Protein AF-A0A7H8SFZ1-F1 (afdb_monomer_lite)

Radius of gyration: 22.86 Å; chains: 1; bounding box: 52×44×57 Å

Secondary structure (DSSP, 8-state):
-GGG-HHHHTT--EEEEHHHHTS--HHIIIIIHHHHHH-GGGEEEE---TTT----HHHHHHHHHHHHHHS--PPPPPP-TT-HHHHHHHHHHHHHHH-SB-HHHHHHHHHHHHT-S---HHHHHHHHHHHHHTTSEEEEEETTEEEEEES-TT--------S-TTSPP--HHHHHHHHHHHHHH-HHHHHHHHHHHHHHTT---

Foldseek 3Di:
DQCPDPVCLLQAAAEDEPVVCPDPDCCNVPVVVVSCVVPVRRYHYDNPPPPPPPDDPVNVVVVVVSVVVPRPPDDDDDQDPVDLVSLLLVLLVCQLLQPQDFLVRSQVVSCVVSVDPPRDSVSSVVSVVVCVVVQQKDWDDFDPTIGIHGLDSVDHDDDDFDPDPVDDTDDSVVSSVVNVVVLVVDPRRVVSVVVVVCVSVPVDD

Structure (mmCIF, N/CA/C/O backbone):
data_AF-A0A7H8SFZ1-F1
#
_entry.id   AF-A0A7H8SFZ1-F1
#
loop_
_atom_site.group_PDB
_atom_site.id
_atom_site.type_symbol
_atom_site.label_atom_id
_atom_site.label_alt_id
_atom_site.label_comp_id
_atom_site.label_asym_id
_atom_site.label_entity_id
_atom_site.label_seq_id
_atom_site.pdbx_PDB_ins_code
_atom_site.Cartn_x
_atom_site.Cartn_y
_atom_site.Cartn_z
_atom_site.occupancy
_atom_site.B_iso_or_equiv
_atom_site.auth_s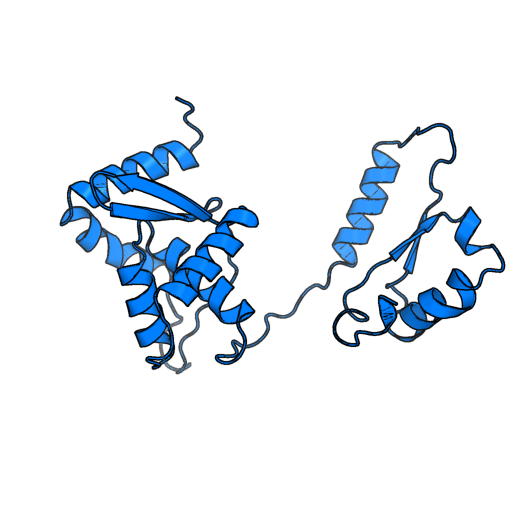eq_id
_atom_site.auth_comp_id
_atom_site.auth_asym_id
_atom_site.auth_atom_id
_atom_site.pdbx_PDB_model_num
ATOM 1 N N . MET A 1 1 ? -20.455 15.944 11.531 1.00 55.69 1 MET A N 1
ATOM 2 C CA . MET A 1 1 ? -20.233 15.097 12.724 1.00 55.69 1 MET A CA 1
ATOM 3 C C . MET A 1 1 ? -19.590 13.798 12.255 1.00 55.69 1 MET A C 1
ATOM 5 O O . MET A 1 1 ? -20.053 13.275 11.250 1.00 55.69 1 MET A O 1
ATOM 9 N N . PHE A 1 2 ? -18.523 13.307 12.892 1.00 65.00 2 PHE A N 1
ATOM 10 C CA . PHE A 1 2 ? -17.777 12.117 12.427 1.00 65.00 2 PHE A CA 1
ATOM 11 C C . PHE A 1 2 ? -18.626 10.833 12.384 1.00 65.00 2 PHE A C 1
ATOM 13 O O . PHE A 1 2 ? -18.369 9.978 11.548 1.00 65.00 2 PHE A O 1
ATOM 20 N N . ILE A 1 3 ? -19.695 10.764 13.185 1.00 68.25 3 ILE A N 1
ATOM 21 C CA . ILE A 1 3 ? -20.695 9.682 13.175 1.00 68.25 3 ILE A CA 1
ATOM 22 C C . ILE A 1 3 ? -21.624 9.668 11.944 1.00 68.25 3 ILE A C 1
ATOM 24 O O . ILE A 1 3 ? -22.431 8.763 11.781 1.00 68.25 3 ILE A O 1
ATOM 28 N N . GLY A 1 4 ? -21.582 10.694 11.090 1.00 68.94 4 GLY A N 1
ATOM 29 C CA . GLY A 1 4 ? -22.478 10.799 9.931 1.00 68.94 4 GLY A CA 1
ATOM 30 C C . GLY A 1 4 ? -22.050 9.954 8.728 1.00 68.94 4 GLY A C 1
ATOM 31 O O . GLY A 1 4 ? -22.743 9.952 7.718 1.00 68.94 4 GLY A O 1
ATOM 32 N N . ASN A 1 5 ? -20.896 9.286 8.799 1.00 75.75 5 ASN A N 1
ATOM 33 C CA . ASN A 1 5 ? -20.368 8.473 7.710 1.00 75.75 5 ASN A CA 1
ATOM 34 C C . ASN A 1 5 ? -20.432 6.993 8.093 1.00 75.75 5 ASN A C 1
ATOM 36 O O . ASN A 1 5 ? -19.572 6.494 8.819 1.00 75.75 5 ASN A O 1
ATOM 40 N N . GLU A 1 6 ? -21.420 6.284 7.552 1.00 71.31 6 GLU A N 1
ATOM 41 C CA . GLU A 1 6 ? -21.675 4.868 7.849 1.00 71.31 6 GLU A CA 1
ATOM 42 C C . GLU A 1 6 ? -20.448 3.965 7.624 1.00 71.31 6 GLU A C 1
ATOM 44 O O . GLU A 1 6 ? -20.262 2.973 8.328 1.00 71.31 6 GLU A O 1
ATOM 49 N N . HIS A 1 7 ? -19.549 4.323 6.698 1.00 67.50 7 HIS A N 1
ATOM 50 C CA . HIS A 1 7 ? -18.323 3.559 6.445 1.00 67.50 7 HIS A CA 1
ATOM 51 C C . HIS A 1 7 ? -17.238 3.749 7.512 1.00 67.50 7 HIS A C 1
ATOM 53 O O . HIS A 1 7 ? -16.347 2.900 7.628 1.00 67.50 7 HIS A O 1
ATOM 59 N N . LEU A 1 8 ? -17.280 4.860 8.253 1.00 71.31 8 LEU A N 1
ATOM 60 C CA . LEU A 1 8 ? -16.340 5.169 9.330 1.00 71.31 8 LEU A CA 1
ATOM 61 C C . LEU A 1 8 ? -16.849 4.695 10.688 1.00 71.31 8 LEU A C 1
ATOM 63 O O . LEU A 1 8 ? -16.033 4.272 11.499 1.00 71.31 8 LEU A O 1
ATOM 67 N N . ASN A 1 9 ? -18.163 4.702 10.915 1.00 74.12 9 ASN A N 1
ATOM 68 C CA . ASN A 1 9 ? -18.753 4.362 12.215 1.00 74.12 9 ASN A CA 1
ATOM 69 C C . ASN A 1 9 ? -18.327 2.970 12.708 1.00 74.12 9 ASN A C 1
ATOM 71 O O . ASN A 1 9 ? -17.980 2.809 13.871 1.00 74.12 9 ASN A O 1
ATOM 75 N N . ASN A 1 10 ? -18.229 1.995 11.800 1.00 72.50 10 ASN A N 1
ATOM 76 C CA . ASN A 1 10 ? -17.791 0.627 12.115 1.00 72.50 10 ASN A CA 1
ATOM 77 C C . ASN A 1 10 ? -16.272 0.476 12.326 1.00 72.50 10 ASN A C 1
ATOM 79 O O . ASN A 1 10 ? -15.797 -0.616 12.627 1.00 72.50 10 ASN A O 1
ATOM 83 N N . LYS A 1 11 ? -15.490 1.530 12.083 1.00 75.12 11 LYS A N 1
ATOM 84 C CA . LYS A 1 11 ? -14.017 1.518 12.122 1.00 75.12 11 LYS A CA 1
ATOM 85 C C . LYS A 1 11 ? -13.444 2.509 13.131 1.00 75.12 11 LYS A C 1
ATOM 87 O O . LYS A 1 11 ? -12.225 2.613 13.247 1.00 75.12 11 LYS A O 1
ATOM 92 N N . LEU A 1 12 ? -14.303 3.270 13.798 1.00 81.50 12 LEU A N 1
ATOM 93 C CA . LEU A 1 12 ? -13.908 4.303 14.735 1.00 81.50 12 LEU A CA 1
ATOM 94 C C . LEU A 1 12 ? -13.803 3.695 16.135 1.00 81.50 12 LEU A C 1
ATOM 96 O O . LEU A 1 12 ? -14.743 3.064 16.611 1.00 81.50 12 LEU A O 1
ATOM 100 N N 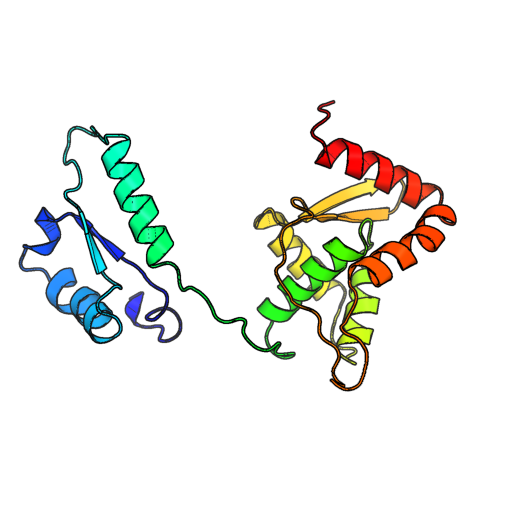. VAL A 1 13 ? -12.670 3.925 16.792 1.00 85.56 13 VAL A N 1
ATOM 101 C CA . VAL A 1 13 ? -12.505 3.704 18.229 1.00 85.56 13 VAL A CA 1
ATOM 102 C C . VAL A 1 13 ? -12.227 5.062 18.857 1.00 85.56 13 VAL A C 1
ATOM 104 O O . VAL A 1 13 ? -11.320 5.775 18.425 1.00 85.56 13 VAL A O 1
ATOM 107 N N . VAL A 1 14 ? -13.037 5.447 19.837 1.00 86.44 14 VAL A N 1
ATOM 108 C CA . VAL A 1 14 ? -12.906 6.700 20.580 1.00 86.44 14 VAL A CA 1
ATOM 109 C C . VAL A 1 14 ? -12.385 6.384 21.965 1.00 86.44 14 VAL A C 1
ATOM 111 O O . VAL A 1 14 ? -12.962 5.568 22.674 1.00 86.44 14 VAL A O 1
ATOM 114 N N . VAL A 1 15 ? -11.318 7.067 22.359 1.00 85.81 15 VAL A N 1
ATOM 115 C CA . VAL A 1 15 ? -10.779 6.987 23.712 1.00 85.81 15 VAL A CA 1
ATOM 116 C C . VAL A 1 15 ? -11.251 8.199 24.505 1.00 85.81 15 VAL A C 1
ATOM 118 O O . VAL A 1 15 ? -11.052 9.335 24.072 1.00 85.81 15 VAL A O 1
ATOM 121 N N . VAL A 1 16 ? -11.888 7.961 25.651 1.00 86.56 16 VAL A N 1
ATOM 122 C CA . VAL A 1 16 ? -12.492 8.996 26.495 1.00 86.56 16 VAL A CA 1
ATOM 123 C C . VAL A 1 16 ? -11.948 8.895 27.924 1.00 86.56 16 VAL A C 1
ATOM 125 O O . VAL A 1 16 ? -11.919 7.802 28.490 1.00 86.56 16 VAL A O 1
ATOM 128 N N . PRO A 1 17 ? -11.546 10.014 28.550 1.00 85.31 17 PRO A N 1
ATOM 129 C CA . PRO A 1 17 ? -11.238 10.046 29.975 1.00 85.31 17 PRO A CA 1
ATOM 130 C C . PRO A 1 17 ? -12.436 9.629 30.839 1.00 85.31 17 PRO A C 1
ATOM 132 O O . PRO A 1 17 ? -13.559 10.082 30.606 1.00 85.31 17 PRO A O 1
ATOM 135 N N . ASN A 1 18 ? -12.201 8.821 31.873 1.00 85.50 18 ASN A N 1
ATOM 136 C CA . ASN A 1 18 ? -13.249 8.332 32.779 1.00 85.50 18 ASN A CA 1
ATOM 137 C C . ASN A 1 18 ? -14.081 9.464 33.404 1.00 85.50 18 ASN A C 1
ATOM 139 O O . ASN A 1 18 ? -15.310 9.426 33.377 1.00 85.50 18 ASN A O 1
ATOM 143 N N . GLU A 1 19 ? -13.421 10.532 33.854 1.00 83.81 19 GLU A N 1
ATOM 144 C CA . GLU A 1 19 ? -14.073 11.736 34.391 1.00 83.81 19 GLU A CA 1
ATOM 145 C C . GLU A 1 19 ? -15.084 12.368 33.420 1.00 83.81 19 GLU A C 1
ATOM 147 O O . GLU A 1 19 ? -16.153 12.825 33.821 1.00 83.81 19 GLU A O 1
ATOM 152 N N . HIS A 1 20 ? -14.784 12.359 32.121 1.00 83.56 20 HIS A N 1
ATOM 153 C CA . HIS A 1 20 ? -15.665 12.910 31.104 1.00 83.56 20 HIS A CA 1
ATOM 154 C C . HIS A 1 20 ? -16.764 11.925 30.747 1.00 83.56 20 HIS A C 1
ATOM 156 O O . HIS A 1 20 ? -17.877 12.360 30.460 1.00 83.56 20 HIS A O 1
ATOM 162 N N . ARG A 1 21 ? -16.509 10.615 30.815 1.00 83.56 21 ARG A N 1
ATOM 163 C CA . ARG A 1 21 ? -17.520 9.599 30.512 1.00 83.56 21 ARG A CA 1
ATOM 164 C C . ARG A 1 21 ? -18.674 9.588 31.517 1.00 83.56 21 ARG A C 1
ATOM 166 O O . ARG A 1 21 ? -19.799 9.297 31.126 1.00 83.56 21 ARG A O 1
ATOM 173 N N . GLN A 1 22 ? -18.406 9.944 32.770 1.00 78.88 22 GLN A N 1
ATOM 174 C CA . GLN A 1 22 ? -19.413 10.005 33.837 1.00 78.88 22 GLN A CA 1
ATOM 175 C C . GLN A 1 22 ? -20.228 11.309 33.844 1.00 78.88 22 GLN A C 1
ATOM 177 O O . GLN A 1 22 ? -21.220 11.410 34.560 1.00 78.88 22 GLN A O 1
ATOM 182 N N . SER A 1 23 ? -19.828 12.310 33.056 1.00 85.69 23 SER A N 1
ATOM 183 C CA . SER A 1 23 ? -20.523 13.598 33.002 1.00 85.69 23 SER A CA 1
ATOM 184 C C . SER A 1 23 ? -21.794 13.545 32.149 1.00 85.69 23 SER A C 1
ATOM 186 O O . SER A 1 23 ? -21.830 12.908 31.091 1.00 85.69 23 SER A O 1
ATOM 188 N N . GLU A 1 24 ? -22.829 14.280 32.553 1.00 88.12 24 GLU A N 1
ATOM 189 C CA . GLU A 1 24 ? -23.985 14.507 31.690 1.00 88.12 24 GLU A CA 1
ATOM 190 C C . GLU A 1 24 ? -23.605 15.471 30.562 1.00 88.12 24 GLU A C 1
ATOM 192 O O . GLU A 1 24 ? -23.487 16.681 30.756 1.00 88.12 24 GLU A O 1
ATOM 197 N N . SER A 1 25 ? -23.372 14.933 29.363 1.00 89.12 25 SER A N 1
ATOM 198 C CA . SER A 1 25 ? -22.966 15.731 28.208 1.00 89.12 25 SER A CA 1
ATOM 199 C C . SER A 1 25 ? -23.637 15.266 26.923 1.00 89.12 25 SER A C 1
ATOM 201 O O . SER A 1 25 ? -23.902 14.079 26.721 1.00 89.12 25 SER A O 1
ATOM 203 N N . PHE A 1 26 ? -23.852 16.212 26.005 1.00 89.19 26 PHE A N 1
ATOM 204 C CA . PHE A 1 26 ? -24.339 15.918 24.656 1.00 89.19 26 PHE A CA 1
ATOM 205 C C . PHE A 1 26 ? -23.437 14.912 23.924 1.00 89.19 26 PHE A C 1
ATOM 207 O O . PHE A 1 26 ? -23.923 14.083 23.161 1.00 89.19 26 PHE A O 1
ATOM 214 N N . ILE A 1 27 ? -22.124 14.956 24.174 1.00 88.00 27 ILE A N 1
ATOM 215 C CA . ILE A 1 27 ? -21.161 14.027 23.573 1.00 88.00 27 ILE A CA 1
ATOM 216 C C . ILE A 1 27 ? -21.413 12.599 24.077 1.00 88.00 27 ILE A C 1
ATOM 218 O O . ILE A 1 27 ? -21.442 11.671 23.269 1.00 88.00 27 ILE A O 1
ATOM 222 N N . ASN A 1 28 ? -21.643 12.431 25.386 1.00 88.50 28 ASN A N 1
ATOM 223 C CA . ASN A 1 28 ? -21.917 11.125 25.981 1.00 88.50 28 ASN A CA 1
ATOM 224 C C . ASN A 1 28 ? -23.234 10.538 25.493 1.00 88.50 28 ASN A C 1
ATOM 226 O O . ASN A 1 28 ? -23.210 9.419 24.995 1.00 88.50 28 ASN A O 1
ATOM 230 N N . PHE A 1 29 ? -24.334 11.289 25.592 1.00 89.06 29 PHE A N 1
ATOM 231 C CA . PHE A 1 29 ? -25.679 10.790 25.279 1.00 89.06 29 PHE A CA 1
ATOM 232 C C . PHE A 1 29 ? -26.028 10.783 23.789 1.00 89.06 29 PHE A C 1
ATOM 234 O O . PHE A 1 29 ? -26.996 10.143 23.394 1.00 89.06 29 PHE A O 1
ATOM 241 N N . GLY A 1 30 ? -25.280 11.510 22.960 1.00 90.38 30 GLY A N 1
ATOM 242 C CA . GLY A 1 30 ? -25.486 11.534 21.516 1.00 90.38 30 GLY A CA 1
ATOM 243 C C . GLY A 1 30 ? -24.456 10.662 20.794 1.00 90.38 30 GLY A C 1
ATOM 244 O O . GLY A 1 30 ? -24.673 9.461 20.642 1.00 90.38 30 GLY A O 1
ATOM 245 N N . PRO A 1 31 ? -23.331 11.233 20.325 1.00 89.31 31 PRO A N 1
ATOM 246 C CA . PRO A 1 31 ? -22.364 10.521 19.489 1.00 89.31 31 PRO A CA 1
ATOM 247 C C . PRO A 1 31 ? -21.761 9.253 20.088 1.00 89.31 31 PRO A C 1
ATOM 249 O O . PRO A 1 31 ? -21.582 8.286 19.352 1.00 89.31 31 PRO A O 1
ATOM 252 N N . LEU A 1 32 ? -21.414 9.246 21.380 1.00 90.44 32 LEU A N 1
ATOM 253 C CA . LEU A 1 32 ? -20.766 8.083 21.993 1.00 90.44 32 LEU A CA 1
ATOM 254 C C . LEU A 1 32 ? -21.753 6.935 22.227 1.00 90.44 32 LEU A C 1
ATOM 256 O O . LEU A 1 32 ? -21.415 5.797 21.919 1.00 90.44 32 LEU A O 1
ATOM 260 N N . GLU A 1 33 ? -22.972 7.222 22.698 1.00 90.19 33 GLU A N 1
ATOM 261 C CA . GLU A 1 33 ? -24.042 6.213 22.771 1.00 90.19 33 GLU A CA 1
ATOM 262 C C . GLU A 1 33 ? -24.406 5.671 21.387 1.00 90.19 33 GLU A C 1
ATOM 264 O O . GLU A 1 33 ? -24.546 4.463 21.212 1.00 90.19 33 GLU A O 1
ATOM 269 N N . TYR A 1 34 ? -24.485 6.537 20.373 1.00 89.56 34 TYR A N 1
ATOM 270 C CA . TYR A 1 34 ? -24.728 6.091 19.003 1.00 89.56 34 TYR A CA 1
ATOM 271 C C . TYR A 1 34 ? -23.635 5.128 18.513 1.00 89.56 34 TYR A C 1
ATOM 273 O O . TYR A 1 34 ? -23.954 4.064 17.987 1.00 89.56 34 TYR A O 1
ATOM 281 N N . LEU A 1 35 ? -22.353 5.450 18.724 1.00 88.12 35 LEU A N 1
ATOM 282 C CA . LEU A 1 35 ? -21.242 4.563 18.361 1.00 88.12 35 LEU A CA 1
ATOM 283 C C . LEU A 1 35 ? -21.301 3.231 19.119 1.00 88.12 35 LEU A C 1
ATOM 285 O O . LEU A 1 35 ? -21.167 2.182 18.487 1.00 88.12 35 LEU A O 1
ATOM 289 N N . LYS A 1 36 ? -21.587 3.257 20.428 1.00 87.56 36 LYS A N 1
ATOM 290 C CA . LYS A 1 36 ? -21.788 2.039 21.227 1.00 87.56 36 LYS A CA 1
ATOM 291 C C . LYS A 1 36 ? -22.932 1.179 20.704 1.00 87.56 36 LYS A C 1
ATOM 293 O O . LYS A 1 36 ? -22.754 -0.020 20.553 1.00 87.56 36 LYS A O 1
ATOM 298 N N . SER A 1 37 ? -24.054 1.788 20.313 1.00 88.25 37 SER A N 1
ATOM 299 C CA . SER A 1 37 ? -25.189 1.048 19.744 1.00 88.25 37 SER A CA 1
ATOM 300 C C . SER A 1 37 ? -24.852 0.290 18.451 1.00 88.25 37 SER A C 1
ATOM 302 O O . SER A 1 37 ? -25.525 -0.683 18.118 1.00 88.25 37 SER A O 1
ATOM 304 N N . ILE A 1 38 ? -23.813 0.720 17.725 1.00 85.44 38 ILE A N 1
ATOM 305 C CA . ILE A 1 38 ? -23.307 0.048 16.521 1.00 85.44 38 ILE A CA 1
ATOM 306 C C . ILE A 1 38 ? -22.265 -1.012 16.890 1.00 85.44 38 ILE A C 1
ATOM 308 O O . ILE A 1 38 ? -22.276 -2.119 16.353 1.00 85.44 38 ILE A O 1
ATOM 312 N N . ASN A 1 39 ? -21.333 -0.648 17.768 1.00 83.25 39 ASN A N 1
ATOM 313 C CA . ASN A 1 39 ? -20.269 -1.507 18.255 1.00 83.25 39 ASN A CA 1
ATOM 314 C C . ASN A 1 39 ? -19.944 -1.124 19.703 1.00 83.25 39 ASN A C 1
ATOM 316 O O . ASN A 1 39 ? -19.356 -0.064 19.933 1.00 83.25 39 ASN A O 1
ATOM 320 N N . ASP A 1 40 ? -20.263 -1.998 20.660 1.00 84.69 40 ASP A N 1
ATOM 321 C CA . ASP A 1 40 ? -20.017 -1.766 22.092 1.00 84.69 40 ASP A CA 1
ATOM 322 C C . ASP A 1 40 ? -18.542 -1.453 22.392 1.00 84.69 40 ASP A C 1
ATOM 324 O O . ASP A 1 40 ? -18.233 -0.680 23.302 1.00 84.69 40 ASP A O 1
ATOM 328 N N . ASP A 1 41 ? -17.629 -1.977 21.569 1.00 84.62 41 ASP A N 1
ATOM 329 C CA . ASP A 1 41 ? -16.189 -1.789 21.709 1.00 84.62 41 ASP A CA 1
ATOM 330 C C . ASP A 1 41 ? -15.658 -0.465 21.144 1.00 84.62 41 ASP A C 1
ATOM 332 O O . ASP A 1 41 ? -14.483 -0.150 21.343 1.00 84.62 41 ASP A O 1
ATOM 336 N N . SER A 1 42 ? -16.492 0.324 20.464 1.00 85.62 42 SER A N 1
ATOM 337 C CA . SER A 1 42 ? -16.095 1.572 19.790 1.00 85.62 42 SER A CA 1
ATOM 338 C C . SER A 1 42 ? -15.738 2.721 20.735 1.00 85.62 42 SER A C 1
ATOM 340 O O . SER A 1 42 ? -15.165 3.715 20.288 1.00 85.62 42 SER A O 1
ATOM 342 N N . VAL A 1 43 ? -16.059 2.616 22.026 1.00 88.69 43 VAL A N 1
ATOM 343 C CA . VAL A 1 43 ? -15.759 3.649 23.025 1.00 88.69 43 VAL A CA 1
ATOM 344 C C . VAL A 1 43 ? -15.000 3.029 24.191 1.00 88.69 43 VAL A C 1
ATOM 346 O O . VAL A 1 43 ? -15.553 2.243 24.959 1.00 88.69 43 VAL A O 1
ATOM 349 N N . LEU A 1 44 ? -13.739 3.428 24.323 1.00 87.56 44 LEU A N 1
ATOM 350 C CA . LEU A 1 44 ? -12.830 3.043 25.392 1.00 87.56 44 LEU A CA 1
ATOM 351 C C . LEU A 1 44 ? -12.773 4.117 26.466 1.00 87.56 44 LEU A C 1
ATOM 353 O O . LEU A 1 44 ? -12.722 5.309 26.158 1.00 87.56 44 LEU A O 1
ATOM 357 N N . THR A 1 45 ? -12.721 3.680 27.719 1.00 88.00 45 THR A N 1
ATOM 358 C CA . THR A 1 45 ? -12.630 4.572 28.871 1.00 88.00 45 THR A CA 1
ATOM 359 C C . THR A 1 45 ? -11.351 4.278 29.633 1.00 88.00 45 THR A C 1
ATOM 361 O O . THR A 1 45 ? -11.178 3.163 30.115 1.00 88.00 45 THR A O 1
ATOM 364 N N . PHE A 1 46 ? -10.492 5.283 29.792 1.00 84.00 46 PHE A N 1
ATOM 365 C CA . PHE A 1 46 ? -9.298 5.181 30.635 1.00 84.00 46 PHE A CA 1
ATOM 366 C C . PHE A 1 46 ? -9.245 6.333 31.630 1.00 84.00 46 PHE A C 1
ATOM 368 O O . PHE A 1 46 ? -9.738 7.432 31.359 1.00 84.00 46 PHE A O 1
ATOM 375 N N . ASP A 1 47 ? -8.606 6.104 32.772 1.00 78.69 47 ASP A N 1
ATOM 376 C CA . ASP A 1 47 ? -8.318 7.149 33.751 1.00 78.69 47 ASP A CA 1
ATOM 377 C C . ASP A 1 47 ? -7.199 8.054 33.227 1.00 78.69 47 ASP A C 1
ATOM 379 O O . ASP A 1 47 ? -6.033 7.904 33.566 1.00 78.69 47 ASP A O 1
ATOM 383 N N . TRP A 1 48 ? -7.529 8.986 32.337 1.00 70.50 48 TRP A N 1
ATOM 384 C CA . TRP A 1 48 ? -6.548 9.913 31.780 1.00 70.50 48 TRP A CA 1
ATOM 385 C C . TRP A 1 48 ? -5.885 10.710 32.912 1.00 70.50 48 TRP A C 1
ATOM 387 O O . TRP A 1 48 ? -6.580 11.374 33.680 1.00 70.50 48 TRP A O 1
ATOM 397 N N . CYS A 1 49 ? -4.554 10.652 33.049 1.00 60.84 49 CYS A N 1
ATOM 398 C CA . CYS A 1 49 ? -3.855 11.403 34.095 1.00 60.84 49 CYS A CA 1
ATOM 399 C C . CYS A 1 49 ? -4.049 12.906 33.886 1.00 60.84 49 CYS A C 1
ATOM 401 O O . CYS A 1 49 ? -3.363 13.537 33.076 1.00 60.84 49 CYS A O 1
ATOM 403 N N . ASN A 1 50 ? -4.988 13.481 34.632 1.00 56.50 50 ASN A N 1
ATOM 404 C CA . ASN A 1 50 ? -5.332 14.878 34.485 1.00 56.50 50 ASN A CA 1
ATOM 405 C C . ASN A 1 50 ? -4.271 15.775 35.138 1.00 56.50 50 ASN A C 1
ATOM 407 O O . ASN A 1 50 ? -3.739 15.476 36.209 1.00 56.50 50 ASN A O 1
ATOM 411 N N . ASN A 1 51 ? -3.954 16.877 34.458 1.00 59.47 51 ASN A N 1
ATOM 412 C CA . ASN A 1 51 ? -3.070 17.985 34.850 1.00 59.47 51 ASN A CA 1
ATOM 413 C C . ASN A 1 51 ? -1.578 17.693 35.117 1.00 59.47 51 ASN A C 1
ATOM 415 O O . ASN A 1 51 ? -0.751 18.548 34.805 1.00 59.47 51 ASN A O 1
ATOM 419 N N . ASN A 1 52 ? -1.195 16.507 35.597 1.00 61.47 52 ASN A N 1
ATOM 420 C CA . ASN A 1 52 ? 0.190 16.227 36.004 1.00 61.47 52 ASN A CA 1
ATOM 421 C C . ASN A 1 52 ? 1.041 15.487 34.956 1.00 61.47 52 ASN A C 1
ATOM 423 O O . ASN A 1 52 ? 2.212 15.242 35.215 1.00 61.47 52 ASN A O 1
ATOM 427 N N . LYS A 1 53 ? 0.490 15.140 33.778 1.00 62.00 53 LYS A N 1
ATOM 428 C CA . LYS A 1 53 ? 1.201 14.456 32.665 1.00 62.00 53 LYS A CA 1
ATOM 429 C C . LYS A 1 53 ? 2.001 13.200 33.071 1.00 62.00 53 LYS A C 1
ATOM 431 O O . LYS A 1 53 ? 2.927 12.808 32.365 1.00 62.00 53 LYS A O 1
ATOM 436 N N . ASN A 1 54 ? 1.645 12.551 34.178 1.00 66.94 54 ASN A N 1
ATOM 437 C CA . ASN A 1 54 ? 2.340 11.366 34.677 1.00 66.94 54 ASN A CA 1
ATOM 438 C C . ASN A 1 54 ? 1.807 10.105 33.994 1.00 66.94 54 ASN A C 1
ATOM 440 O O . ASN A 1 54 ? 1.175 9.267 34.629 1.00 66.94 54 ASN A O 1
ATOM 444 N N . TYR A 1 55 ? 2.042 9.981 32.691 1.00 72.94 55 TYR A N 1
ATOM 445 C CA . TYR A 1 55 ? 1.783 8.727 31.996 1.00 72.94 55 TYR A CA 1
ATOM 446 C C . TYR A 1 55 ? 2.832 7.711 32.438 1.00 72.94 55 TYR A C 1
ATOM 448 O O . TYR A 1 55 ? 4.022 7.881 32.167 1.00 72.94 55 TYR A O 1
ATOM 456 N N . THR A 1 56 ? 2.403 6.663 33.135 1.00 80.06 56 THR A N 1
ATOM 457 C CA . THR A 1 56 ? 3.273 5.511 33.361 1.00 80.06 56 THR A CA 1
ATOM 458 C C . THR A 1 56 ? 3.407 4.731 32.060 1.00 80.06 56 THR A C 1
ATOM 460 O O . THR A 1 56 ? 2.491 4.705 31.232 1.00 80.06 56 THR A O 1
ATOM 463 N N . GLN A 1 57 ? 4.556 4.084 31.872 1.00 82.06 57 GLN A N 1
ATOM 464 C CA . GLN A 1 57 ? 4.765 3.197 30.732 1.00 82.06 57 GLN A CA 1
ATOM 465 C C . GLN A 1 57 ? 3.686 2.107 30.681 1.00 82.06 57 GLN A C 1
ATOM 467 O O . GLN A 1 57 ? 3.157 1.842 29.607 1.00 82.06 57 GLN A O 1
ATOM 472 N N . ASP A 1 58 ? 3.296 1.568 31.839 1.00 84.06 58 ASP A N 1
ATOM 473 C CA . ASP A 1 58 ? 2.246 0.554 31.951 1.00 84.06 58 ASP A CA 1
ATOM 474 C C . ASP A 1 58 ? 0.884 1.069 31.472 1.00 84.06 58 ASP A C 1
ATOM 476 O O . ASP A 1 58 ? 0.191 0.376 30.740 1.00 84.06 58 ASP A O 1
ATOM 480 N N . MET A 1 59 ? 0.505 2.307 31.812 1.00 79.62 59 MET A N 1
ATOM 481 C CA . MET A 1 59 ? -0.755 2.891 31.339 1.00 79.62 59 MET A CA 1
ATOM 482 C C . MET A 1 59 ? -0.767 3.041 29.817 1.00 79.62 59 MET A C 1
ATOM 484 O O . MET A 1 59 ? -1.756 2.701 29.170 1.00 79.62 59 MET A O 1
ATOM 488 N N . VAL A 1 60 ? 0.325 3.555 29.242 1.00 83.44 60 VAL A N 1
ATOM 489 C CA . VAL A 1 60 ? 0.442 3.698 27.785 1.00 83.44 60 VAL A CA 1
ATOM 490 C C . VAL A 1 60 ? 0.393 2.328 27.119 1.00 83.44 60 VAL A C 1
ATOM 492 O O . VAL A 1 60 ? -0.317 2.177 26.130 1.00 83.44 60 VAL A O 1
ATOM 495 N N . GLN A 1 61 ? 1.095 1.343 27.681 1.00 86.19 61 GLN A N 1
ATOM 496 C CA . GLN A 1 61 ? 1.126 -0.026 27.183 1.00 86.19 61 GLN A CA 1
ATOM 497 C C . GLN A 1 61 ? -0.263 -0.681 27.216 1.00 86.19 61 GLN A C 1
ATOM 499 O O . GLN A 1 61 ? -0.684 -1.247 26.215 1.00 86.19 61 GLN A O 1
ATOM 504 N N . SER A 1 62 ? -1.024 -0.540 28.304 1.00 84.25 62 SER A N 1
ATOM 505 C CA . SER A 1 62 ? -2.388 -1.080 28.383 1.00 84.25 62 SER A CA 1
ATOM 506 C C . SER A 1 62 ? -3.322 -0.447 27.349 1.00 84.25 62 SER A C 1
ATOM 508 O O . SER A 1 62 ? -4.081 -1.148 26.683 1.00 84.25 62 SER A O 1
ATOM 510 N N . ILE A 1 63 ? -3.245 0.879 27.167 1.00 83.75 63 ILE A N 1
ATOM 511 C CA . ILE A 1 63 ? -4.047 1.585 26.155 1.00 83.75 63 ILE A CA 1
ATOM 512 C C . ILE A 1 63 ? -3.67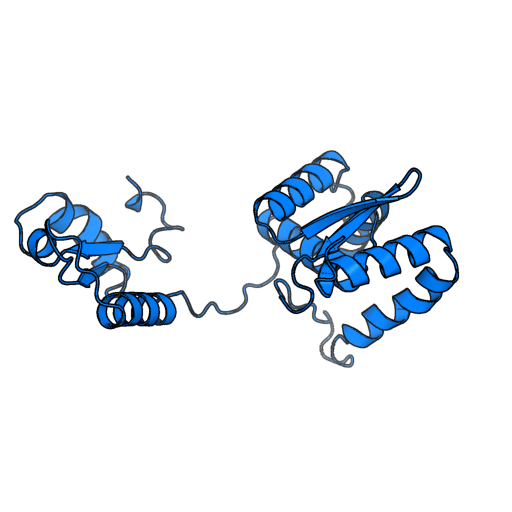6 1.099 24.751 1.00 83.75 63 ILE A C 1
ATOM 514 O O . ILE A 1 63 ? -4.557 0.872 23.923 1.00 83.75 63 ILE A O 1
ATOM 518 N N . THR A 1 64 ? -2.382 0.961 24.451 1.00 84.69 64 THR A N 1
ATOM 519 C CA . THR A 1 64 ? -1.936 0.523 23.125 1.00 84.69 64 THR A CA 1
ATOM 520 C C . THR A 1 64 ? -2.301 -0.929 22.855 1.00 84.69 64 THR A C 1
ATOM 522 O O . THR A 1 64 ? -2.750 -1.219 21.750 1.00 84.69 64 THR A O 1
ATOM 525 N N . GLU A 1 65 ? -2.173 -1.822 23.834 1.00 87.44 65 GLU A N 1
ATOM 526 C CA . GLU A 1 65 ? -2.591 -3.222 23.726 1.00 87.44 65 GLU A CA 1
ATOM 527 C C . GLU A 1 65 ? -4.092 -3.334 23.445 1.00 87.44 65 GLU A C 1
ATOM 529 O O . GLU A 1 65 ? -4.479 -3.982 22.472 1.00 87.44 65 GLU A O 1
ATOM 534 N N . GLU A 1 66 ? -4.935 -2.622 24.195 1.00 84.25 66 GLU A N 1
ATOM 535 C CA . GLU A 1 66 ? -6.385 -2.649 23.985 1.00 84.25 66 GLU A CA 1
ATOM 536 C C . GLU A 1 66 ? -6.781 -2.033 22.632 1.00 84.25 66 GLU A C 1
ATOM 538 O O . GLU A 1 66 ? -7.627 -2.568 21.911 1.00 84.25 66 GLU A O 1
ATOM 543 N N . LEU A 1 67 ? -6.120 -0.945 22.216 1.00 83.69 67 LEU A N 1
ATOM 544 C CA . LEU A 1 67 ? -6.301 -0.393 20.873 1.00 83.69 67 LEU A CA 1
ATOM 545 C C . LEU A 1 67 ? -5.910 -1.406 19.794 1.00 83.69 67 LEU A C 1
ATOM 547 O O . LEU A 1 67 ? -6.641 -1.542 18.816 1.00 83.69 67 LEU A O 1
ATOM 551 N N . ILE A 1 68 ? -4.797 -2.127 19.959 1.00 83.38 68 ILE A N 1
ATOM 552 C CA . ILE A 1 68 ? -4.341 -3.161 19.019 1.00 83.38 68 ILE A CA 1
ATOM 553 C C . ILE A 1 68 ? -5.340 -4.319 18.946 1.00 83.38 68 ILE A C 1
ATOM 555 O O . ILE A 1 68 ? -5.617 -4.807 17.849 1.00 83.38 68 ILE A O 1
ATOM 559 N N . GLU A 1 69 ? -5.911 -4.746 20.071 1.00 81.62 69 GLU A N 1
ATOM 560 C CA . GLU A 1 69 ? -6.934 -5.795 20.099 1.00 81.62 69 GLU A CA 1
ATOM 561 C C . GLU A 1 69 ? -8.217 -5.387 19.371 1.00 81.62 69 GLU A C 1
ATOM 563 O O . GLU A 1 69 ? -8.835 -6.220 18.695 1.00 81.62 69 GLU A O 1
ATOM 568 N N . LYS A 1 70 ? -8.584 -4.104 19.485 1.00 76.44 70 LYS A N 1
ATOM 569 C CA . LYS A 1 70 ? -9.778 -3.511 18.871 1.00 76.44 70 LYS A CA 1
ATOM 570 C C . LYS A 1 70 ? -9.572 -3.021 17.448 1.00 76.44 70 LYS A C 1
ATOM 572 O O . LYS A 1 70 ? -10.558 -2.761 16.752 1.00 76.44 70 LYS A O 1
ATOM 577 N N . LEU A 1 71 ? -8.326 -2.924 16.975 1.00 70.06 71 LEU A N 1
ATOM 578 C CA . LEU A 1 71 ? -8.073 -2.741 15.553 1.00 70.06 71 LEU A CA 1
ATOM 579 C C . LEU A 1 71 ? -8.807 -3.863 14.816 1.00 70.06 71 LEU A C 1
ATOM 581 O O . LEU A 1 71 ? -8.664 -5.035 15.175 1.00 70.06 71 LEU A O 1
ATOM 585 N N . PRO A 1 72 ? -9.609 -3.538 13.789 1.00 63.16 72 PRO A N 1
ATOM 586 C CA . PRO A 1 72 ? -10.368 -4.551 13.092 1.00 63.16 72 PRO A CA 1
ATOM 587 C C . PRO A 1 72 ? -9.392 -5.605 12.575 1.00 63.16 72 PRO A C 1
ATOM 589 O O . PRO A 1 72 ? -8.572 -5.314 11.696 1.00 63.16 72 PRO A O 1
ATOM 592 N N . LYS A 1 73 ? -9.499 -6.826 13.125 1.00 59.41 73 LYS A N 1
ATOM 593 C CA . LYS A 1 73 ? -8.831 -8.049 12.655 1.00 59.41 73 LYS A CA 1
ATOM 594 C C . LYS A 1 73 ? -9.393 -8.352 11.273 1.00 59.41 73 LYS A C 1
ATOM 596 O O . LYS A 1 73 ? -10.309 -9.153 11.093 1.00 59.41 73 LYS A O 1
ATOM 601 N N . THR A 1 74 ? -8.976 -7.551 10.308 1.00 54.09 74 THR A N 1
ATOM 602 C CA . THR A 1 74 ? -9.701 -7.369 9.064 1.00 54.09 74 THR A CA 1
ATOM 603 C C . THR A 1 74 ? -9.587 -8.664 8.286 1.00 54.09 74 THR A C 1
ATOM 605 O O . THR A 1 74 ? -8.490 -9.121 7.963 1.00 54.09 74 THR A O 1
ATOM 608 N N . LYS A 1 75 ? -10.733 -9.262 7.956 1.00 62.59 75 LYS A N 1
ATOM 609 C CA . LYS A 1 75 ? -10.770 -10.255 6.887 1.00 62.59 75 LYS A CA 1
ATOM 610 C C . LYS A 1 75 ? -10.304 -9.552 5.615 1.00 62.59 75 LYS A C 1
ATOM 612 O O . LYS A 1 75 ? -10.716 -8.424 5.342 1.00 62.59 75 LYS A O 1
ATOM 617 N N . SER A 1 76 ? -9.424 -10.204 4.859 1.00 67.81 76 SER A N 1
ATOM 618 C CA . SER A 1 76 ? -9.028 -9.702 3.543 1.00 67.81 76 SER A CA 1
ATOM 619 C C . SER A 1 76 ? -10.281 -9.451 2.698 1.00 67.81 76 SER A C 1
ATOM 621 O O . SER A 1 76 ? -11.174 -10.295 2.623 1.00 67.81 76 SER A O 1
ATOM 623 N N . ILE A 1 77 ? -10.375 -8.259 2.111 1.00 80.44 77 ILE A N 1
ATOM 624 C CA . ILE A 1 77 ? -11.491 -7.882 1.241 1.00 80.44 77 ILE A CA 1
ATOM 625 C C . ILE A 1 77 ? -11.132 -8.300 -0.185 1.00 80.44 77 ILE A C 1
ATOM 627 O O . ILE A 1 77 ? -9.976 -8.188 -0.601 1.00 80.44 77 ILE A O 1
ATOM 631 N N . ALA A 1 78 ? -12.117 -8.787 -0.941 1.00 84.81 78 ALA A N 1
ATOM 632 C CA . ALA A 1 78 ? -11.932 -9.090 -2.354 1.00 84.81 78 ALA A CA 1
ATOM 633 C C . ALA A 1 78 ? -11.517 -7.831 -3.136 1.00 84.81 78 ALA A C 1
ATOM 635 O O . ALA A 1 78 ? -11.988 -6.722 -2.873 1.00 84.81 78 ALA A O 1
ATOM 636 N N . PHE A 1 79 ? -10.628 -8.003 -4.114 1.00 87.12 79 PHE A N 1
ATOM 637 C CA . PHE A 1 79 ? -10.197 -6.902 -4.967 1.00 87.12 79 PHE A CA 1
ATOM 638 C C . PHE A 1 79 ? -11.384 -6.333 -5.769 1.00 87.12 79 PHE A C 1
ATOM 640 O O . PHE A 1 79 ? -12.223 -7.085 -6.255 1.00 87.12 79 PHE A O 1
ATOM 647 N N . ASN A 1 80 ? -11.442 -5.008 -5.925 1.00 87.81 80 ASN A N 1
ATOM 648 C CA . ASN A 1 80 ? -12.501 -4.296 -6.633 1.00 87.81 80 ASN A CA 1
ATOM 649 C C . ASN A 1 80 ? -11.830 -3.329 -7.612 1.00 87.81 80 ASN A C 1
ATOM 651 O O . ASN A 1 80 ? -11.190 -2.368 -7.189 1.00 87.81 80 ASN A O 1
ATOM 655 N N . SER A 1 81 ? -11.989 -3.588 -8.909 1.00 86.44 81 SER A N 1
ATOM 656 C CA . SER A 1 81 ? -11.391 -2.813 -10.004 1.00 86.44 81 SER A CA 1
ATOM 657 C C . SER A 1 81 ? -11.988 -1.417 -10.192 1.00 86.44 81 SER A C 1
ATOM 659 O O . SER A 1 81 ? -11.513 -0.673 -11.038 1.00 86.44 81 SER A O 1
ATOM 661 N N . ASN A 1 82 ? -13.037 -1.069 -9.446 1.00 86.75 82 ASN A N 1
ATOM 662 C CA . ASN A 1 82 ? -13.621 0.271 -9.426 1.00 86.75 82 ASN A CA 1
ATOM 663 C C . ASN A 1 82 ? -13.208 1.055 -8.169 1.00 86.75 82 ASN A C 1
ATOM 665 O O . ASN A 1 82 ? -13.615 2.201 -7.994 1.00 86.75 82 ASN A O 1
ATOM 669 N N . ASN A 1 83 ? -12.420 0.451 -7.271 1.00 87.56 83 ASN A N 1
ATOM 670 C CA . ASN A 1 83 ? -11.990 1.072 -6.024 1.00 87.56 83 ASN A CA 1
ATOM 671 C C . ASN A 1 83 ? -10.549 1.589 -6.139 1.00 87.56 83 ASN A C 1
ATOM 673 O O . ASN A 1 83 ? -9.594 0.810 -6.156 1.00 87.56 83 ASN A O 1
ATOM 677 N N . SER A 1 84 ? -10.381 2.914 -6.148 1.00 89.56 84 SER A N 1
ATOM 678 C CA . SER A 1 84 ? -9.076 3.587 -6.249 1.00 89.56 84 SER A CA 1
ATOM 679 C C . SER A 1 84 ? -8.072 3.144 -5.179 1.00 89.56 84 SER A C 1
ATOM 681 O O . SER A 1 84 ? -6.904 2.932 -5.502 1.00 89.56 84 SER A O 1
ATOM 683 N N . SER A 1 85 ? -8.502 2.918 -3.934 1.00 89.06 85 SER A N 1
ATOM 684 C CA . SER A 1 85 ? -7.632 2.416 -2.861 1.00 89.06 85 SER A CA 1
ATOM 685 C C . SER A 1 85 ? -7.089 1.021 -3.167 1.00 89.06 85 SER A C 1
ATOM 687 O O . SER A 1 85 ? -5.931 0.735 -2.871 1.00 89.06 85 SER A O 1
ATOM 689 N N . HIS A 1 86 ? -7.888 0.159 -3.803 1.00 91.00 86 HIS A N 1
ATOM 690 C CA . HIS A 1 86 ? -7.431 -1.174 -4.193 1.00 91.00 86 HIS A CA 1
ATOM 691 C C . HIS A 1 86 ? -6.363 -1.073 -5.290 1.00 91.00 86 HIS A C 1
ATOM 693 O O . HIS A 1 86 ? -5.344 -1.755 -5.208 1.00 91.00 86 HIS A O 1
ATOM 699 N N . HIS A 1 87 ? -6.525 -0.168 -6.263 1.00 92.88 87 HIS A N 1
ATOM 700 C CA . HIS A 1 87 ? -5.476 0.087 -7.256 1.00 92.88 87 HIS A CA 1
ATOM 701 C C . HIS A 1 87 ? -4.191 0.635 -6.632 1.00 92.88 87 HIS A C 1
ATOM 703 O O . HIS A 1 87 ? -3.112 0.212 -7.036 1.00 92.88 87 HIS A O 1
ATOM 709 N N . ILE A 1 88 ? -4.287 1.546 -5.657 1.00 95.12 88 ILE A N 1
ATOM 710 C CA . ILE A 1 88 ? -3.121 2.093 -4.947 1.00 95.12 88 ILE A CA 1
ATOM 711 C C . ILE A 1 88 ? -2.329 0.961 -4.279 1.00 95.12 88 ILE A C 1
ATOM 713 O O . ILE A 1 88 ? -1.116 0.865 -4.460 1.00 95.12 88 ILE A O 1
ATOM 717 N N . PHE A 1 89 ? -3.003 0.060 -3.560 1.00 94.50 89 PHE A N 1
ATOM 718 C CA . PHE A 1 89 ? -2.323 -1.070 -2.923 1.00 94.50 89 PHE A CA 1
ATOM 719 C C . PHE A 1 89 ? -1.823 -2.121 -3.922 1.00 94.50 89 PHE A C 1
ATOM 721 O O . PHE A 1 89 ? -0.792 -2.741 -3.669 1.00 94.50 89 PHE A O 1
ATOM 728 N N . LEU A 1 90 ? -2.482 -2.286 -5.074 1.00 94.00 90 LEU A N 1
ATOM 729 C CA . LEU A 1 90 ? -1.956 -3.112 -6.164 1.00 94.00 90 LEU A CA 1
ATOM 730 C C . LEU A 1 90 ? -0.652 -2.530 -6.727 1.00 94.00 90 LEU A C 1
ATOM 732 O O . LEU A 1 90 ? 0.307 -3.273 -6.904 1.00 94.00 90 LEU A O 1
ATOM 736 N N . ILE A 1 91 ? -0.578 -1.211 -6.938 1.00 95.56 91 ILE A N 1
ATOM 737 C CA . ILE A 1 91 ? 0.656 -0.535 -7.366 1.00 95.56 91 ILE A CA 1
ATOM 738 C C . ILE A 1 91 ? 1.778 -0.754 -6.351 1.00 95.56 91 ILE A C 1
ATOM 740 O O . ILE A 1 91 ? 2.893 -1.078 -6.750 1.00 95.56 91 ILE A O 1
ATOM 744 N N . TYR A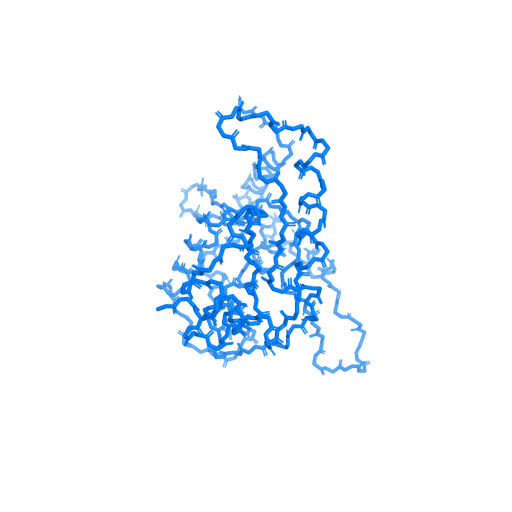 1 92 ? 1.493 -0.638 -5.051 1.00 96.56 92 TYR A N 1
ATOM 745 C CA . TYR A 1 92 ? 2.477 -0.954 -4.014 1.00 96.56 92 TYR A CA 1
ATOM 746 C C . TYR A 1 92 ? 3.001 -2.393 -4.134 1.00 96.56 92 TYR A C 1
ATOM 748 O O . TYR A 1 92 ? 4.212 -2.610 -4.123 1.00 96.56 92 TYR A O 1
ATOM 756 N N . GLU A 1 93 ? 2.108 -3.369 -4.301 1.00 93.81 93 GLU A N 1
ATOM 757 C CA . GLU A 1 93 ? 2.494 -4.777 -4.418 1.00 93.81 93 GLU A CA 1
ATOM 758 C C . GLU A 1 93 ? 3.340 -5.031 -5.682 1.00 93.81 93 GLU A C 1
ATOM 760 O O . GLU A 1 93 ? 4.334 -5.753 -5.627 1.00 93.81 93 GLU A O 1
ATOM 765 N N . LEU A 1 94 ? 3.024 -4.367 -6.801 1.00 93.81 94 LEU A N 1
ATOM 766 C CA . LEU A 1 94 ? 3.837 -4.416 -8.021 1.00 93.81 94 LEU A CA 1
ATOM 767 C C . LEU A 1 94 ? 5.225 -3.806 -7.820 1.00 93.81 94 LEU A C 1
ATOM 769 O O . LEU A 1 94 ? 6.214 -4.401 -8.247 1.00 93.81 94 LEU A O 1
ATOM 773 N N . ILE A 1 95 ? 5.320 -2.660 -7.139 1.00 95.69 95 ILE A N 1
ATOM 774 C CA . ILE A 1 95 ? 6.608 -2.061 -6.768 1.00 95.69 95 ILE A CA 1
ATOM 775 C C . ILE A 1 95 ? 7.405 -3.049 -5.919 1.00 95.69 95 ILE A C 1
ATOM 777 O O . ILE A 1 95 ? 8.566 -3.311 -6.211 1.00 95.69 95 ILE A O 1
ATOM 781 N N . LYS A 1 96 ? 6.784 -3.669 -4.917 1.00 94.06 96 LYS A N 1
ATOM 782 C CA . LYS A 1 96 ? 7.454 -4.623 -4.031 1.00 94.06 96 LYS A CA 1
ATOM 783 C C . LYS A 1 96 ? 7.978 -5.864 -4.758 1.00 94.06 96 LYS A C 1
ATOM 785 O O . LYS A 1 96 ? 9.080 -6.323 -4.473 1.00 94.06 96 LYS A O 1
ATOM 790 N N . ILE A 1 97 ? 7.227 -6.398 -5.718 1.00 91.50 97 ILE A N 1
ATOM 791 C CA . ILE A 1 97 ? 7.655 -7.574 -6.488 1.00 91.50 97 ILE A CA 1
ATOM 792 C C . ILE A 1 97 ? 8.772 -7.189 -7.467 1.00 91.50 97 ILE A C 1
ATOM 794 O O . ILE A 1 97 ? 9.814 -7.849 -7.528 1.00 91.50 97 ILE A O 1
ATOM 798 N N . PHE A 1 98 ? 8.589 -6.095 -8.207 1.00 92.38 98 PHE A N 1
ATOM 799 C CA . PHE A 1 98 ? 9.396 -5.772 -9.382 1.00 92.38 98 PHE A CA 1
ATOM 800 C C . PHE A 1 98 ? 10.423 -4.652 -9.180 1.00 92.38 98 PHE A C 1
ATOM 802 O O . PHE A 1 98 ? 11.074 -4.272 -10.152 1.00 92.38 98 PHE A O 1
ATOM 809 N N . TYR A 1 99 ? 10.621 -4.130 -7.961 1.00 93.75 99 TYR A N 1
ATOM 810 C CA . TYR A 1 99 ? 11.621 -3.080 -7.755 1.00 93.75 99 TYR A CA 1
ATOM 811 C C . TYR A 1 99 ? 13.026 -3.547 -8.176 1.00 93.75 99 TYR A C 1
ATOM 813 O O . TYR A 1 99 ? 13.378 -4.718 -7.947 1.00 93.75 99 TYR A O 1
ATOM 821 N N . PRO A 1 100 ? 13.834 -2.638 -8.756 1.00 94.56 100 PRO A N 1
ATOM 822 C CA . PRO A 1 100 ? 13.506 -1.250 -9.108 1.00 94.56 100 PRO A CA 1
ATOM 823 C C . PRO A 1 100 ? 12.637 -1.146 -10.374 1.00 94.56 100 PRO A C 1
ATOM 825 O O . PRO A 1 100 ? 13.046 -1.583 -11.451 1.00 94.56 100 PRO A O 1
ATOM 828 N N . ILE A 1 101 ? 11.464 -0.512 -10.261 1.00 95.00 101 ILE A N 1
ATOM 829 C CA . ILE A 1 101 ? 10.470 -0.416 -11.346 1.00 95.00 101 ILE A CA 1
ATOM 830 C C . ILE A 1 101 ? 10.228 1.037 -11.771 1.00 95.00 101 ILE A C 1
ATOM 832 O O . ILE A 1 101 ? 10.264 1.949 -10.949 1.00 95.00 101 ILE A O 1
ATOM 836 N N . THR A 1 102 ? 9.978 1.274 -13.057 1.00 95.06 102 THR A N 1
ATOM 837 C CA . THR A 1 102 ? 9.698 2.614 -13.603 1.00 95.06 102 THR A CA 1
ATOM 838 C C . THR A 1 102 ? 8.197 2.920 -13.687 1.00 95.06 102 THR A C 1
ATOM 840 O O . THR A 1 102 ? 7.368 2.013 -13.731 1.00 95.06 102 THR A O 1
ATOM 843 N N . VAL A 1 103 ? 7.830 4.206 -13.809 1.00 95.12 103 VAL A N 1
ATOM 844 C CA . VAL A 1 103 ? 6.429 4.633 -14.043 1.00 95.12 103 VAL A CA 1
ATOM 845 C C . VAL A 1 103 ? 5.811 3.925 -15.251 1.00 95.12 103 VAL A C 1
ATOM 847 O O . VAL A 1 103 ? 4.659 3.503 -15.199 1.00 95.12 103 VAL A O 1
ATOM 850 N N . LYS A 1 104 ? 6.571 3.783 -16.346 1.00 94.62 104 LYS A N 1
ATOM 851 C CA . LYS A 1 104 ? 6.086 3.129 -17.567 1.00 94.62 104 LYS A CA 1
ATOM 852 C C . LYS A 1 104 ? 5.691 1.678 -17.290 1.00 94.62 104 LYS A C 1
ATOM 854 O O . LYS A 1 104 ? 4.591 1.272 -17.637 1.00 94.62 104 LYS A O 1
ATOM 859 N N . GLU A 1 105 ? 6.562 0.932 -16.620 1.00 94.25 105 GLU A N 1
ATOM 860 C CA . GLU A 1 105 ? 6.316 -0.475 -16.292 1.00 94.25 105 GLU A CA 1
ATOM 861 C C . GLU A 1 105 ? 5.152 -0.647 -15.317 1.00 94.25 105 GLU A C 1
ATOM 863 O O . GLU A 1 105 ? 4.381 -1.590 -15.466 1.00 94.25 105 GLU A O 1
ATOM 868 N N . LEU A 1 106 ? 4.981 0.271 -14.360 1.00 95.75 106 LEU A N 1
ATOM 869 C CA . LEU A 1 106 ? 3.816 0.272 -13.473 1.00 95.75 106 LEU A CA 1
ATOM 870 C C . LEU A 1 106 ? 2.516 0.459 -14.251 1.00 95.75 106 LEU A C 1
ATOM 872 O O . LEU A 1 106 ? 1.560 -0.280 -14.027 1.00 95.75 106 LEU A O 1
ATOM 876 N N . ILE A 1 107 ? 2.487 1.411 -15.187 1.00 95.75 107 ILE A N 1
ATOM 877 C CA . ILE A 1 107 ? 1.319 1.644 -16.039 1.00 95.75 107 ILE A CA 1
ATOM 878 C C . ILE A 1 107 ? 1.021 0.407 -16.885 1.00 95.75 107 ILE A C 1
ATOM 880 O O . ILE A 1 107 ? -0.114 -0.063 -16.883 1.00 95.75 107 ILE A O 1
ATOM 884 N N . ASP A 1 108 ? 2.027 -0.130 -17.574 1.00 94.69 108 ASP A N 1
ATOM 885 C CA . ASP A 1 108 ? 1.863 -1.281 -18.464 1.00 94.69 108 ASP A CA 1
ATOM 886 C C . ASP A 1 108 ? 1.391 -2.518 -17.677 1.00 94.69 108 ASP A C 1
ATOM 888 O O . ASP A 1 108 ? 0.424 -3.171 -18.068 1.00 94.69 108 ASP A O 1
ATOM 892 N N . SER A 1 109 ? 1.987 -2.782 -16.510 1.00 92.25 109 SER A N 1
ATOM 893 C CA . SER A 1 109 ? 1.596 -3.893 -15.630 1.00 92.25 109 SER A CA 1
ATOM 894 C C . SER A 1 109 ? 0.155 -3.754 -15.137 1.00 92.25 109 SER A C 1
ATOM 896 O O . SER A 1 109 ? -0.609 -4.716 -15.176 1.00 92.25 109 SER A O 1
ATOM 898 N N . GLN A 1 110 ? -0.242 -2.552 -14.711 1.00 91.62 110 GLN A N 1
ATOM 899 C CA . GLN A 1 110 ? -1.593 -2.284 -14.222 1.00 91.62 110 GLN A CA 1
ATOM 900 C C . GLN A 1 110 ? -2.644 -2.503 -15.319 1.00 91.62 110 GLN A C 1
ATOM 902 O O . GLN A 1 110 ? -3.689 -3.099 -15.059 1.00 91.62 110 GLN A O 1
ATOM 907 N N . LYS A 1 111 ? -2.358 -2.049 -16.546 1.00 92.75 111 LYS A N 1
ATOM 908 C CA . LYS A 1 111 ? -3.238 -2.244 -17.705 1.00 92.75 111 LYS A CA 1
ATOM 909 C C . LYS A 1 111 ? -3.405 -3.720 -18.054 1.00 92.75 111 LYS A C 1
ATOM 911 O O . LYS A 1 111 ? -4.526 -4.148 -18.294 1.00 92.75 111 LYS A O 1
ATOM 916 N N . ILE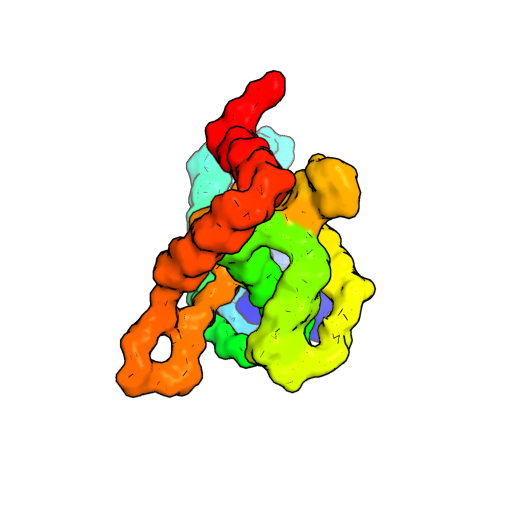 A 1 112 ? -2.313 -4.490 -18.028 1.00 90.75 112 ILE A N 1
ATOM 917 C CA . ILE A 1 112 ? -2.327 -5.935 -18.300 1.00 90.75 112 ILE A CA 1
ATOM 918 C C . ILE A 1 112 ? -3.129 -6.688 -17.232 1.00 90.75 112 ILE A C 1
ATOM 920 O O . ILE A 1 112 ? -3.959 -7.526 -17.565 1.00 90.75 112 ILE A O 1
ATOM 924 N N . ILE A 1 113 ? -2.902 -6.397 -15.948 1.00 88.19 113 ILE A N 1
ATOM 925 C CA . ILE A 1 113 ? -3.540 -7.128 -14.839 1.00 88.19 113 ILE A CA 1
ATOM 926 C C . ILE A 1 113 ? -5.048 -6.876 -14.784 1.00 88.19 113 ILE A C 1
ATOM 928 O O . ILE A 1 113 ? -5.811 -7.772 -14.426 1.00 88.19 113 ILE A O 1
ATOM 932 N N . LEU A 1 114 ? -5.473 -5.655 -15.105 1.00 86.81 114 LEU A N 1
ATOM 933 C CA . LEU A 1 114 ? -6.866 -5.230 -14.990 1.00 86.81 114 LEU A CA 1
ATOM 934 C C . LEU A 1 114 ?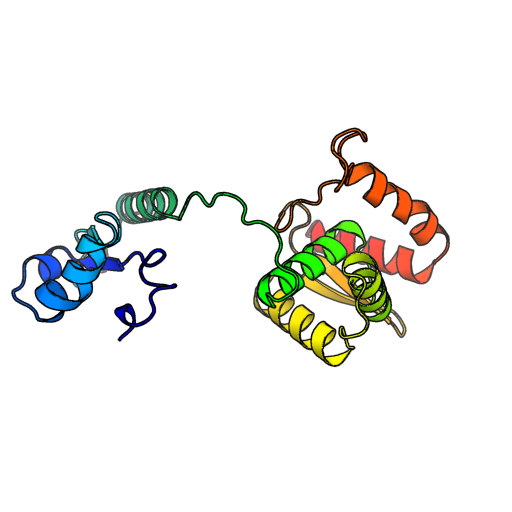 -7.620 -5.229 -16.318 1.00 86.81 114 LEU A C 1
ATOM 936 O O . LEU A 1 114 ? -8.790 -4.857 -16.324 1.00 86.81 114 LEU A O 1
ATOM 940 N N . ASP A 1 115 ? -6.951 -5.609 -17.408 1.00 87.56 115 ASP A N 1
ATOM 941 C CA . ASP A 1 115 ? -7.486 -5.592 -18.770 1.00 87.56 115 ASP A CA 1
ATOM 942 C C . ASP A 1 115 ? -8.190 -4.262 -19.100 1.00 87.56 115 ASP A C 1
ATOM 944 O O . ASP A 1 115 ? -9.355 -4.197 -19.491 1.00 87.56 115 ASP A O 1
ATOM 948 N N . THR A 1 116 ? -7.494 -3.151 -18.835 1.00 85.88 116 THR A N 1
ATOM 949 C CA . THR A 1 116 ? -8.050 -1.800 -18.994 1.00 85.88 116 THR A CA 1
ATOM 950 C C . THR A 1 116 ? -7.038 -0.823 -19.562 1.00 85.88 116 THR A C 1
ATOM 952 O O . THR A 1 116 ? -5.862 -0.842 -19.212 1.00 85.88 116 THR A O 1
ATOM 955 N N . ASN A 1 117 ? -7.514 0.109 -20.387 1.00 84.38 117 ASN A N 1
ATOM 956 C CA . ASN A 1 117 ? -6.706 1.197 -20.939 1.00 84.38 117 ASN A CA 1
ATOM 957 C C . ASN A 1 117 ? -6.854 2.521 -20.173 1.00 84.38 117 ASN A C 1
ATOM 959 O O . ASN A 1 117 ? -6.165 3.488 -20.498 1.00 84.38 117 ASN A O 1
ATOM 963 N N . SER A 1 118 ? -7.716 2.582 -19.150 1.00 86.00 118 SER A N 1
ATOM 964 C CA . SER A 1 118 ? -8.023 3.825 -18.427 1.00 86.00 118 SER A CA 1
ATOM 965 C C . SER A 1 118 ? -6.904 4.297 -17.491 1.00 86.00 118 SER A C 1
ATOM 967 O O . SER A 1 118 ? -6.890 5.458 -17.076 1.00 86.00 118 SER A O 1
ATOM 969 N N . PHE A 1 119 ? -5.942 3.427 -17.165 1.00 90.56 119 PHE A N 1
ATOM 970 C CA . PHE A 1 119 ? -4.847 3.766 -16.263 1.00 90.56 119 PHE A CA 1
ATOM 971 C C . PHE A 1 119 ? -3.806 4.656 -16.959 1.00 90.56 119 PHE A C 1
ATOM 973 O O . PHE A 1 119 ? -3.061 4.219 -17.839 1.00 90.56 119 PHE A O 1
ATOM 980 N N . SER A 1 120 ? -3.774 5.934 -16.577 1.00 93.44 120 SER A N 1
ATOM 981 C CA . SER A 1 120 ? -2.933 6.965 -17.191 1.00 93.44 120 SER A CA 1
ATOM 982 C C . SER A 1 120 ? -1.719 7.325 -16.331 1.00 93.44 120 SER A C 1
ATOM 984 O O . SER A 1 120 ? -1.671 7.040 -15.133 1.00 93.44 120 SER A O 1
ATOM 986 N N . LYS A 1 121 ? -0.752 8.029 -16.935 1.00 94.44 121 LYS A N 1
ATOM 987 C CA . LYS A 1 121 ? 0.436 8.542 -16.237 1.00 94.44 121 LYS A CA 1
ATOM 988 C C . LYS A 1 121 ? 0.076 9.407 -15.027 1.00 94.44 121 LYS A C 1
ATOM 990 O O . LYS A 1 121 ? 0.599 9.166 -13.948 1.00 94.44 121 LYS A O 1
ATOM 995 N N . ARG A 1 122 ? -0.888 10.320 -15.184 1.00 95.50 122 ARG A N 1
ATOM 996 C CA . ARG A 1 122 ? -1.375 11.186 -14.099 1.00 95.50 122 ARG A CA 1
ATOM 997 C C . ARG A 1 122 ? -1.935 10.383 -12.921 1.00 95.50 122 ARG A C 1
ATOM 999 O O . ARG A 1 122 ? -1.698 10.734 -11.772 1.00 95.50 122 ARG A O 1
ATOM 1006 N N . ILE A 1 123 ? -2.681 9.310 -13.197 1.00 94.38 123 ILE A N 1
ATOM 1007 C CA . ILE A 1 123 ? -3.229 8.442 -12.143 1.00 94.38 123 ILE A CA 1
ATOM 1008 C C . ILE A 1 123 ? -2.089 7.721 -11.417 1.00 94.38 123 ILE A C 1
ATOM 1010 O O . ILE A 1 123 ? -2.058 7.718 -10.189 1.00 94.38 123 ILE A O 1
ATOM 1014 N N . CYS A 1 124 ? -1.138 7.161 -12.169 1.00 95.62 124 CYS A N 1
ATOM 1015 C CA . CYS A 1 124 ? 0.025 6.491 -11.596 1.00 95.62 124 CYS A CA 1
ATOM 1016 C C . CYS A 1 124 ? 0.837 7.432 -10.698 1.00 95.62 124 CYS A C 1
ATOM 1018 O O . CYS A 1 124 ? 1.143 7.063 -9.570 1.00 95.62 124 CYS A O 1
ATOM 1020 N N . GLU A 1 125 ? 1.125 8.651 -11.162 1.00 95.06 125 GLU A N 1
ATOM 1021 C CA . GLU A 1 125 ? 1.865 9.667 -10.403 1.00 95.06 125 GLU A CA 1
ATOM 1022 C C . GLU A 1 125 ? 1.149 10.033 -9.098 1.00 95.06 125 GLU A C 1
ATOM 1024 O O . GLU A 1 125 ? 1.773 10.022 -8.036 1.00 95.06 125 GLU A O 1
ATOM 1029 N N . ASN A 1 126 ? -0.171 10.253 -9.149 1.00 95.94 126 ASN A N 1
ATOM 1030 C CA . ASN A 1 126 ? -0.982 10.502 -7.957 1.00 95.94 126 ASN A CA 1
ATOM 1031 C C . ASN A 1 126 ? -0.911 9.336 -6.958 1.00 95.94 126 ASN A C 1
ATOM 1033 O O . ASN A 1 126 ? -0.774 9.556 -5.757 1.00 95.94 126 ASN A O 1
ATOM 1037 N N . TYR A 1 127 ? -0.993 8.091 -7.435 1.00 96.31 127 TYR A N 1
ATOM 1038 C CA . TYR A 1 127 ? -0.947 6.912 -6.566 1.00 96.31 127 TYR A CA 1
ATOM 1039 C C . TYR A 1 127 ? 0.436 6.719 -5.947 1.00 96.31 127 TYR A C 1
ATOM 1041 O O . TYR A 1 127 ? 0.535 6.466 -4.748 1.00 96.31 127 TYR A O 1
ATOM 1049 N N . THR A 1 128 ? 1.507 6.899 -6.723 1.00 96.69 128 THR A N 1
ATOM 1050 C CA . THR A 1 128 ? 2.875 6.846 -6.196 1.00 96.69 128 THR A CA 1
ATOM 1051 C C . THR A 1 128 ? 3.151 7.976 -5.209 1.00 96.69 128 THR A C 1
ATOM 1053 O O . THR A 1 128 ? 3.794 7.741 -4.191 1.00 96.69 128 THR A O 1
ATOM 1056 N N . TYR A 1 129 ? 2.615 9.177 -5.449 1.00 95.94 129 TYR A N 1
ATOM 1057 C CA . TYR A 1 129 ? 2.719 10.295 -4.513 1.00 95.94 129 TYR A CA 1
ATOM 1058 C C . TYR A 1 129 ? 2.049 9.965 -3.176 1.00 95.94 129 TYR A C 1
ATOM 1060 O O . TYR A 1 129 ? 2.662 10.139 -2.125 1.00 95.94 129 TYR A O 1
ATOM 1068 N N . LEU A 1 130 ? 0.830 9.414 -3.208 1.00 96.12 130 LEU A N 1
ATOM 1069 C CA . LEU A 1 130 ? 0.125 8.987 -1.998 1.00 96.12 130 LEU A CA 1
ATOM 1070 C C . LEU A 1 130 ? 0.907 7.910 -1.241 1.00 96.12 130 LEU A C 1
ATOM 1072 O O . LEU A 1 130 ? 1.141 8.054 -0.044 1.00 96.12 130 LEU A O 1
ATOM 1076 N N . LEU A 1 131 ? 1.375 6.865 -1.928 1.00 97.00 131 LEU A N 1
ATOM 1077 C CA . LEU A 1 131 ? 2.174 5.804 -1.304 1.00 97.00 131 LEU A CA 1
ATOM 1078 C C . LEU A 1 131 ? 3.466 6.339 -0.678 1.00 97.00 131 LEU A C 1
ATOM 1080 O O . LEU A 1 131 ? 3.843 5.890 0.403 1.00 97.00 131 LEU A O 1
ATOM 1084 N N . LYS A 1 132 ? 4.117 7.307 -1.329 1.00 96.00 132 LYS A N 1
ATOM 1085 C CA . LYS A 1 132 ? 5.312 7.972 -0.807 1.00 96.00 132 LYS A CA 1
ATOM 1086 C C . LYS A 1 132 ? 4.993 8.810 0.430 1.00 96.00 132 LYS A C 1
ATOM 1088 O O . LYS A 1 132 ? 5.667 8.674 1.442 1.00 96.00 132 LYS A O 1
ATOM 1093 N N . SER A 1 133 ? 3.919 9.605 0.401 1.00 93.38 133 SER A N 1
ATOM 1094 C CA . SER A 1 133 ? 3.481 10.397 1.565 1.00 93.38 133 SER A CA 1
ATOM 1095 C C . SER A 1 133 ? 3.098 9.539 2.776 1.00 93.38 133 SER A C 1
ATOM 1097 O O . SER A 1 133 ? 3.244 9.980 3.910 1.00 93.38 133 SER A O 1
ATOM 1099 N N . LEU A 1 134 ? 2.646 8.304 2.536 1.00 92.00 134 LEU A N 1
ATOM 1100 C CA . LEU A 1 134 ? 2.325 7.318 3.569 1.00 92.00 134 LEU A CA 1
ATOM 1101 C C . LEU A 1 134 ? 3.548 6.501 4.025 1.00 92.00 134 LEU A C 1
ATOM 1103 O O . LEU A 1 134 ? 3.402 5.618 4.866 1.00 92.00 134 LEU A O 1
ATOM 1107 N N . GLY A 1 135 ? 4.734 6.753 3.460 1.00 94.75 135 GLY A N 1
ATOM 1108 C CA . GLY A 1 135 ? 5.971 6.051 3.809 1.00 94.75 135 GLY A CA 1
ATOM 1109 C C . GLY A 1 135 ? 6.030 4.596 3.336 1.00 94.75 135 GLY A C 1
ATOM 1110 O O . GLY A 1 135 ? 6.813 3.813 3.866 1.00 94.75 135 GLY A O 1
ATOM 1111 N N . TYR A 1 136 ? 5.208 4.199 2.358 1.00 96.12 136 TYR A N 1
ATOM 1112 C CA . TYR A 1 136 ? 5.221 2.829 1.833 1.00 96.12 136 TYR A CA 1
ATOM 1113 C C . TYR A 1 136 ? 6.284 2.610 0.756 1.00 96.12 136 TYR A C 1
ATOM 1115 O O . TYR A 1 136 ? 6.820 1.506 0.642 1.00 96.12 136 TYR A O 1
ATOM 1123 N N . ILE A 1 137 ? 6.586 3.634 -0.042 1.00 97.75 137 ILE A N 1
ATOM 1124 C CA . ILE A 1 137 ? 7.558 3.553 -1.139 1.00 97.75 137 ILE A CA 1
ATOM 1125 C C . ILE A 1 137 ? 8.495 4.752 -1.130 1.00 97.75 137 ILE A C 1
ATOM 1127 O O . ILE A 1 137 ? 8.137 5.823 -0.647 1.00 97.75 137 ILE A O 1
ATOM 1131 N N . GLU A 1 138 ? 9.646 4.580 -1.765 1.00 97.69 138 GLU A N 1
ATOM 1132 C CA . GLU A 1 138 ? 10.555 5.661 -2.121 1.00 97.69 138 GLU A CA 1
ATOM 1133 C C . GLU A 1 138 ? 10.971 5.580 -3.594 1.00 97.69 138 GLU A C 1
ATOM 1135 O O . GLU A 1 138 ? 10.634 4.638 -4.322 1.00 97.69 138 GLU A O 1
ATOM 1140 N N . SER A 1 139 ? 11.661 6.623 -4.050 1.00 96.81 139 SER A N 1
ATOM 1141 C CA . SER A 1 139 ? 12.141 6.756 -5.425 1.00 96.81 139 SER A CA 1
ATOM 1142 C C . SER A 1 139 ? 13.644 7.009 -5.466 1.00 96.81 139 SER A C 1
ATOM 1144 O O . SER A 1 139 ? 14.145 7.868 -4.745 1.00 96.81 139 SER A O 1
ATOM 1146 N N . TYR A 1 140 ? 14.350 6.317 -6.354 1.00 96.69 140 TYR A N 1
ATOM 1147 C CA . TYR A 1 140 ? 15.771 6.503 -6.614 1.00 96.69 140 TYR A CA 1
ATOM 1148 C C . TYR A 1 140 ? 15.985 6.957 -8.058 1.00 96.69 140 TYR A C 1
ATOM 1150 O O . TYR A 1 140 ? 15.668 6.232 -9.008 1.00 96.69 140 TYR A O 1
ATOM 1158 N N . ASP A 1 141 ? 16.531 8.159 -8.220 1.00 95.62 141 ASP A N 1
ATOM 1159 C CA . ASP A 1 141 ? 16.896 8.694 -9.525 1.00 95.62 141 ASP A CA 1
ATOM 1160 C C . ASP A 1 141 ? 18.283 8.195 -9.927 1.00 95.62 141 ASP A C 1
ATOM 1162 O O . ASP A 1 141 ? 19.269 8.373 -9.210 1.00 95.62 141 ASP A O 1
ATOM 1166 N N . TYR A 1 142 ? 18.364 7.571 -11.101 1.00 93.75 142 TYR A N 1
ATOM 1167 C CA . TYR A 1 142 ? 19.619 7.084 -11.650 1.00 93.75 142 TYR A CA 1
ATOM 1168 C C . TYR A 1 142 ? 19.706 7.364 -13.147 1.00 93.75 142 TYR A C 1
ATOM 1170 O O . TYR A 1 142 ? 18.930 6.842 -13.956 1.00 93.75 142 TYR A O 1
ATOM 1178 N N . SER A 1 143 ? 20.706 8.160 -13.538 1.00 90.88 143 SER A N 1
ATOM 1179 C CA . SER A 1 143 ? 20.855 8.661 -14.908 1.00 90.88 143 SER A CA 1
ATOM 1180 C C . SER A 1 143 ? 19.600 9.449 -15.326 1.00 90.88 143 SER A C 1
ATOM 1182 O O . SER A 1 143 ? 19.325 10.489 -14.743 1.00 90.88 143 SER A O 1
ATOM 1184 N N . SER A 1 144 ? 18.846 8.981 -16.322 1.00 91.06 144 SER A N 1
ATOM 1185 C CA . SER A 1 144 ? 17.629 9.633 -16.828 1.00 91.06 144 SER A CA 1
ATOM 1186 C C . SER A 1 144 ? 16.327 8.954 -16.388 1.00 91.06 144 SER A C 1
ATOM 1188 O O . SER A 1 144 ? 15.264 9.263 -16.925 1.00 91.06 144 SER A O 1
ATOM 1190 N N . LYS A 1 145 ? 16.396 7.981 -15.471 1.00 93.69 145 LYS A N 1
ATOM 1191 C CA . LYS A 1 145 ? 15.242 7.191 -15.031 1.00 93.69 145 LYS A CA 1
ATOM 1192 C C . LYS A 1 145 ? 15.042 7.317 -13.524 1.00 93.69 145 LYS A C 1
ATOM 1194 O O . LYS A 1 145 ? 16.003 7.248 -12.763 1.00 93.69 145 LYS A O 1
ATOM 1199 N N . THR A 1 146 ? 13.779 7.394 -13.128 1.00 95.12 146 THR A N 1
ATOM 1200 C CA . THR A 1 146 ? 13.337 7.266 -11.738 1.00 95.12 146 THR A CA 1
ATOM 1201 C C . THR A 1 146 ? 12.851 5.843 -11.501 1.00 95.12 146 THR A C 1
ATOM 1203 O O . THR A 1 146 ? 12.013 5.331 -12.254 1.00 95.12 146 THR A O 1
ATOM 1206 N N . TYR A 1 147 ? 13.377 5.213 -10.457 1.00 96.56 147 TYR A N 1
ATOM 1207 C CA . TYR A 1 147 ? 13.012 3.867 -10.042 1.00 96.56 147 TYR A CA 1
ATOM 1208 C C . TYR A 1 147 ? 12.293 3.893 -8.698 1.00 96.56 147 TYR A C 1
ATOM 1210 O O . TYR A 1 147 ? 12.794 4.479 -7.746 1.00 96.56 147 TYR A O 1
ATOM 1218 N N . PHE A 1 148 ? 11.152 3.222 -8.600 1.00 97.81 148 PHE A N 1
ATOM 1219 C CA . PHE A 1 148 ? 10.416 3.061 -7.350 1.00 97.81 148 PHE A CA 1
ATOM 1220 C C . PHE A 1 148 ? 10.802 1.764 -6.647 1.00 97.81 148 PHE A C 1
ATOM 1222 O O . PHE A 1 148 ? 11.051 0.741 -7.298 1.00 97.81 148 PHE A O 1
ATOM 1229 N N . TYR A 1 149 ? 10.812 1.814 -5.318 1.00 97.00 149 TYR A N 1
ATOM 1230 C CA . TYR A 1 149 ? 11.095 0.678 -4.448 1.00 97.00 149 TYR A CA 1
ATOM 1231 C C . TYR A 1 149 ? 10.287 0.757 -3.141 1.00 97.00 149 TYR A C 1
ATOM 1233 O O . TYR A 1 149 ? 9.897 1.854 -2.733 1.00 97.00 149 TYR A O 1
ATOM 1241 N N . PRO A 1 150 ? 9.979 -0.383 -2.494 1.00 96.62 150 PRO A N 1
ATOM 1242 C CA . PRO A 1 150 ? 9.269 -0.384 -1.217 1.00 96.62 150 PRO A CA 1
ATOM 1243 C C . PRO A 1 150 ? 10.198 0.072 -0.086 1.00 96.62 150 PRO A C 1
ATOM 1245 O O . PRO A 1 150 ? 11.364 -0.307 -0.070 1.00 96.62 150 PRO A O 1
ATOM 1248 N N . VAL A 1 151 ? 9.677 0.820 0.888 1.00 96.12 151 VAL A N 1
ATOM 1249 C CA . VAL A 1 151 ? 10.427 1.154 2.117 1.00 96.12 151 VAL A CA 1
ATOM 1250 C C . VAL A 1 151 ? 10.569 -0.078 3.014 1.00 96.12 151 VAL A C 1
ATOM 1252 O O . VAL A 1 151 ? 11.629 -0.318 3.578 1.00 96.12 151 VAL A O 1
ATOM 1255 N N . ASN A 1 152 ? 9.510 -0.886 3.110 1.00 92.88 152 ASN A N 1
ATOM 1256 C CA . ASN A 1 152 ? 9.515 -2.170 3.807 1.00 92.88 152 ASN A CA 1
ATOM 1257 C C . ASN A 1 152 ? 9.186 -3.297 2.804 1.00 92.88 152 ASN A C 1
ATOM 1259 O O . ASN A 1 152 ? 8.031 -3.377 2.365 1.00 92.88 152 ASN A O 1
ATOM 1263 N N . PRO A 1 153 ? 10.167 -4.137 2.418 1.00 89.00 153 PRO A N 1
ATOM 1264 C CA . PRO A 1 153 ? 9.965 -5.256 1.493 1.00 89.00 153 PRO A CA 1
ATOM 1265 C C . PRO A 1 153 ? 9.113 -6.413 2.039 1.00 89.00 153 PRO A C 1
ATOM 1267 O O . PRO A 1 153 ? 8.558 -7.167 1.242 1.00 89.00 153 PRO A O 1
ATOM 1270 N N . ASP A 1 154 ? 8.982 -6.546 3.360 1.00 88.88 154 ASP A N 1
ATOM 1271 C CA . ASP A 1 154 ? 8.255 -7.651 4.005 1.00 88.88 154 ASP A CA 1
ATOM 1272 C C . ASP A 1 154 ? 6.760 -7.351 4.182 1.00 88.88 154 ASP A C 1
ATOM 1274 O O . ASP A 1 154 ? 5.938 -8.244 4.398 1.00 88.88 154 ASP A O 1
ATOM 1278 N N . LEU A 1 155 ? 6.373 -6.081 4.062 1.00 87.88 155 LEU A N 1
ATOM 1279 C CA . LEU A 1 155 ? 4.992 -5.654 4.226 1.00 87.88 155 LEU A CA 1
ATOM 1280 C C . LEU A 1 155 ? 4.133 -6.086 3.022 1.00 87.88 155 LEU A C 1
ATOM 1282 O O . LEU A 1 155 ? 4.382 -5.739 1.868 1.00 87.88 155 LEU A O 1
ATOM 1286 N N . ILE A 1 156 ? 3.064 -6.838 3.289 1.00 85.94 156 ILE A N 1
ATOM 1287 C CA . ILE A 1 156 ? 2.105 -7.293 2.272 1.00 85.94 156 ILE A CA 1
ATOM 1288 C C . ILE A 1 156 ? 0.811 -6.487 2.392 1.00 85.94 156 ILE A C 1
ATOM 1290 O O . ILE A 1 156 ? 0.241 -6.373 3.477 1.00 85.94 156 ILE A O 1
ATOM 1294 N N . LYS A 1 157 ? 0.330 -5.935 1.269 1.00 86.62 157 LYS A N 1
ATOM 1295 C CA . LYS A 1 157 ? -0.957 -5.213 1.211 1.00 86.62 157 LYS A CA 1
ATOM 1296 C C . LYS A 1 157 ? -1.987 -5.891 0.319 1.00 86.62 157 LYS A C 1
ATOM 1298 O O . LYS A 1 157 ? -3.181 -5.739 0.564 1.00 86.62 157 LYS A O 1
ATOM 1303 N N . VAL A 1 158 ? -1.547 -6.648 -0.687 1.00 85.12 158 VAL A N 1
ATOM 1304 C CA . VAL A 1 158 ? -2.432 -7.363 -1.612 1.00 85.12 158 VAL A CA 1
ATOM 1305 C C . VAL A 1 158 ? -1.981 -8.810 -1.738 1.00 85.12 158 VAL A C 1
ATOM 1307 O O . VAL A 1 158 ? -0.826 -9.086 -2.041 1.00 85.12 158 VAL A O 1
ATOM 1310 N N . TYR A 1 159 ? -2.914 -9.742 -1.548 1.00 84.25 159 TYR A N 1
ATOM 1311 C CA . TYR A 1 159 ? -2.675 -11.162 -1.790 1.00 84.25 159 TYR A CA 1
ATOM 1312 C C . TYR A 1 159 ? -3.071 -11.514 -3.222 1.00 84.25 159 TYR A C 1
ATOM 1314 O O . TYR A 1 159 ? -4.255 -11.532 -3.562 1.00 84.25 159 TYR A O 1
ATOM 1322 N N . LEU A 1 160 ? -2.079 -11.813 -4.058 1.00 82.81 160 LEU A N 1
ATOM 1323 C CA . LEU A 1 160 ? -2.304 -12.282 -5.421 1.00 82.81 160 LEU A CA 1
ATOM 1324 C C . LEU A 1 160 ? -2.661 -13.772 -5.405 1.00 82.81 160 LEU A C 1
ATOM 1326 O O . LEU A 1 160 ? -1.958 -14.591 -4.817 1.00 82.81 160 LEU A O 1
ATOM 1330 N N . LYS A 1 161 ? -3.771 -14.125 -6.054 1.00 81.38 161 LYS A N 1
ATOM 1331 C CA . LYS A 1 161 ? -4.255 -15.505 -6.182 1.00 81.38 161 LYS A CA 1
ATOM 1332 C C . LYS A 1 161 ? -4.570 -15.804 -7.639 1.00 81.38 161 LYS A C 1
ATOM 1334 O O . LYS A 1 161 ? -4.959 -14.914 -8.394 1.00 81.38 161 LYS A O 1
ATOM 1339 N N . ARG A 1 162 ? -4.424 -17.069 -8.039 1.00 77.38 162 ARG A N 1
ATOM 1340 C CA . ARG A 1 162 ? -4.880 -17.506 -9.361 1.00 77.38 162 ARG A CA 1
ATOM 1341 C C . ARG A 1 162 ? -6.402 -17.486 -9.413 1.00 77.38 162 ARG A C 1
ATOM 1343 O O . ARG A 1 162 ? -7.063 -17.856 -8.448 1.00 77.38 162 ARG A O 1
ATOM 1350 N N . LYS A 1 163 ? -6.937 -17.096 -10.571 1.00 74.56 163 LYS A N 1
ATOM 1351 C CA . LYS A 1 163 ? -8.373 -17.169 -10.858 1.00 74.56 163 LYS A CA 1
ATOM 1352 C C . LYS A 1 163 ? -8.867 -18.620 -10.919 1.00 74.56 163 LYS A C 1
ATOM 1354 O O . LYS A 1 163 ? -9.957 -18.896 -10.439 1.00 74.56 163 LYS A O 1
ATOM 1359 N N . ASN A 1 164 ? -8.064 -19.529 -11.486 1.00 77.31 164 ASN A N 1
ATOM 1360 C CA . ASN A 1 164 ? -8.346 -20.966 -11.491 1.00 77.31 164 ASN A CA 1
ATOM 1361 C C . ASN A 1 164 ? -7.667 -21.645 -10.289 1.00 77.31 164 ASN A C 1
ATOM 1363 O O . ASN A 1 164 ? -6.442 -21.588 -10.158 1.00 77.31 164 ASN A O 1
ATOM 1367 N N . THR A 1 165 ? -8.468 -22.283 -9.437 1.00 73.94 165 THR A N 1
ATOM 1368 C CA . THR A 1 165 ? -8.036 -23.025 -8.243 1.00 73.94 165 THR A CA 1
ATOM 1369 C C . THR A 1 165 ? -7.454 -24.405 -8.548 1.00 73.94 165 THR A C 1
ATOM 1371 O O . THR A 1 165 ? -6.827 -24.989 -7.675 1.00 73.94 165 THR A O 1
ATOM 1374 N N . GLU A 1 166 ? -7.628 -24.922 -9.767 1.00 78.88 166 GLU A N 1
ATOM 1375 C CA . GLU A 1 166 ? -7.031 -26.189 -10.222 1.00 78.88 166 GLU A CA 1
ATOM 1376 C C . GLU A 1 166 ? -5.543 -26.044 -10.574 1.00 78.88 166 GLU A C 1
ATOM 1378 O O . GLU A 1 166 ? -4.809 -27.024 -10.684 1.00 78.88 166 GLU A O 1
ATOM 1383 N N . CYS A 1 167 ? -5.075 -24.810 -10.767 1.00 73.06 167 CYS A N 1
ATOM 1384 C CA . CYS A 1 167 ? -3.664 -24.529 -10.969 1.00 73.06 167 CYS A CA 1
ATOM 1385 C C . CYS A 1 167 ? -2.914 -24.496 -9.626 1.00 73.06 167 CYS A C 1
ATOM 1387 O O . CYS A 1 167 ? -3.493 -24.101 -8.612 1.00 73.06 167 CYS A O 1
ATOM 1389 N N . PRO A 1 168 ? -1.597 -24.787 -9.618 1.00 75.88 168 PRO A N 1
ATOM 1390 C CA . PRO A 1 168 ? -0.771 -24.605 -8.431 1.00 75.88 168 PRO A CA 1
ATOM 1391 C C . PRO A 1 168 ? -0.918 -23.188 -7.854 1.00 75.88 168 PRO A C 1
ATOM 1393 O O . PRO A 1 168 ? -1.080 -22.242 -8.640 1.00 75.88 168 PRO A O 1
ATOM 1396 N N . PRO A 1 169 ? -0.821 -23.011 -6.521 1.00 76.88 169 PRO A N 1
ATOM 1397 C CA . PRO A 1 169 ? -0.899 -21.703 -5.880 1.00 76.88 169 PRO A CA 1
ATOM 1398 C C . PRO A 1 169 ? -0.025 -20.651 -6.570 1.00 76.88 169 PRO A C 1
ATOM 1400 O O . PRO A 1 169 ? 1.011 -20.955 -7.169 1.00 76.88 169 PRO A O 1
ATOM 1403 N N . PHE A 1 170 ? -0.467 -19.394 -6.529 1.00 82.00 170 PHE A N 1
ATOM 1404 C CA . PHE A 1 170 ? 0.306 -18.304 -7.110 1.00 82.00 170 PHE A CA 1
ATOM 1405 C C . PHE A 1 170 ? 1.602 -18.114 -6.316 1.00 82.00 170 PHE A C 1
ATOM 1407 O O . PHE A 1 170 ? 1.567 -17.761 -5.140 1.00 82.00 170 PHE A O 1
ATOM 1414 N N . ASP A 1 171 ? 2.734 -18.364 -6.967 1.00 84.06 171 ASP A N 1
ATOM 1415 C CA . ASP A 1 171 ? 4.051 -18.293 -6.346 1.00 84.06 171 ASP A CA 1
ATOM 1416 C C . ASP A 1 171 ? 4.689 -16.925 -6.620 1.00 84.06 171 ASP A C 1
ATOM 1418 O O . ASP A 1 171 ? 5.227 -16.659 -7.702 1.00 84.06 171 ASP A O 1
ATOM 1422 N N . ILE A 1 172 ? 4.597 -16.048 -5.619 1.00 83.44 172 ILE A N 1
ATOM 1423 C CA . ILE A 1 172 ? 5.170 -14.698 -5.654 1.00 83.44 172 ILE A CA 1
ATOM 1424 C C . ILE A 1 172 ? 6.700 -14.760 -5.709 1.00 83.44 172 ILE A C 1
ATOM 1426 O O . ILE A 1 172 ? 7.311 -13.928 -6.378 1.00 83.44 172 ILE A O 1
ATOM 1430 N N . ILE A 1 173 ? 7.325 -15.749 -5.061 1.00 83.25 173 ILE A N 1
ATOM 1431 C CA . ILE A 1 173 ? 8.785 -15.895 -5.040 1.00 83.25 173 ILE A CA 1
ATOM 1432 C C . ILE A 1 173 ? 9.267 -16.238 -6.443 1.00 83.25 173 ILE A C 1
ATOM 1434 O O . ILE A 1 173 ? 10.157 -15.574 -6.968 1.00 83.25 173 ILE A O 1
ATOM 1438 N N . LYS A 1 174 ? 8.626 -17.208 -7.100 1.00 85.88 174 LYS A N 1
ATOM 1439 C CA . LYS A 1 174 ? 8.941 -17.567 -8.487 1.00 85.88 174 LYS A CA 1
ATOM 1440 C C . LYS A 1 174 ? 8.764 -16.386 -9.441 1.00 85.88 174 LYS A C 1
ATOM 1442 O O . LYS A 1 174 ? 9.593 -16.193 -10.331 1.00 85.88 174 LYS A O 1
ATOM 1447 N N . LEU A 1 175 ? 7.721 -15.576 -9.247 1.00 84.62 175 LEU A N 1
ATOM 1448 C CA . LEU A 1 175 ? 7.538 -14.347 -10.019 1.00 84.62 175 LEU A CA 1
ATOM 1449 C C . LEU A 1 175 ? 8.661 -13.337 -9.743 1.00 84.62 175 LEU A C 1
ATOM 1451 O O . LEU A 1 175 ? 9.224 -12.782 -10.684 1.00 84.62 175 LEU A O 1
ATOM 1455 N N . GLY A 1 176 ? 9.040 -13.149 -8.480 1.00 83.12 176 GLY A N 1
ATOM 1456 C CA . GLY A 1 176 ? 10.169 -12.309 -8.093 1.00 83.12 176 GLY A CA 1
ATOM 1457 C C . GLY A 1 176 ? 11.482 -12.770 -8.727 1.00 83.12 176 GLY A C 1
ATOM 1458 O O . GLY A 1 176 ? 12.203 -11.950 -9.282 1.00 83.12 176 GLY A O 1
ATOM 1459 N N . LEU A 1 177 ? 11.769 -14.075 -8.741 1.00 84.81 177 LEU A N 1
ATOM 1460 C CA . LEU A 1 177 ? 12.975 -14.643 -9.359 1.00 84.81 177 LEU A CA 1
ATOM 1461 C C . LEU A 1 177 ? 13.019 -14.425 -10.875 1.00 84.81 177 LEU A C 1
ATOM 1463 O O . LEU A 1 177 ? 14.092 -14.200 -11.431 1.00 84.81 177 LEU A O 1
ATOM 1467 N N . SER A 1 178 ? 11.860 -14.419 -11.545 1.00 84.00 178 SER A N 1
ATOM 1468 C CA . SER A 1 178 ? 11.791 -14.154 -12.988 1.00 84.00 178 SER A CA 1
ATOM 1469 C C . SER A 1 178 ? 12.326 -12.769 -13.377 1.00 84.00 178 SER A C 1
ATOM 1471 O O . SER A 1 178 ? 12.751 -12.581 -14.514 1.00 84.00 178 SER A O 1
ATOM 1473 N N . LYS A 1 179 ? 12.383 -11.817 -12.431 1.00 84.31 179 LYS A N 1
ATOM 1474 C CA . LYS A 1 179 ? 12.934 -10.477 -12.669 1.00 84.31 179 LYS A CA 1
ATOM 1475 C C . LYS A 1 179 ? 14.463 -10.456 -12.743 1.00 84.31 179 LYS A C 1
ATOM 1477 O O . LYS A 1 179 ? 15.012 -9.521 -13.320 1.00 84.31 179 LYS A O 1
ATOM 1482 N N . ILE A 1 180 ? 15.150 -11.450 -12.168 1.00 82.38 180 ILE A N 1
ATOM 1483 C CA . ILE A 1 180 ? 16.619 -11.463 -12.043 1.00 82.38 180 ILE A CA 1
ATOM 1484 C C . ILE A 1 180 ? 17.277 -11.418 -13.422 1.00 82.38 180 ILE A C 1
ATOM 1486 O O . ILE A 1 180 ? 18.139 -10.576 -13.654 1.00 82.38 180 ILE A O 1
ATOM 1490 N N . SER A 1 181 ? 16.800 -12.231 -14.366 1.00 81.19 181 SER A N 1
ATOM 1491 C CA . SER A 1 181 ? 17.309 -12.230 -15.743 1.00 81.19 181 SER A CA 1
ATOM 1492 C C . SER A 1 181 ? 17.148 -10.862 -16.419 1.00 81.19 181 SER A C 1
ATOM 1494 O O . SER A 1 181 ? 18.007 -10.423 -17.180 1.00 81.19 181 SER A O 1
ATOM 1496 N N . TYR A 1 182 ? 16.070 -10.141 -16.108 1.00 80.12 182 TYR A N 1
ATOM 1497 C CA . TYR A 1 182 ? 15.831 -8.793 -16.619 1.00 80.12 182 TYR A CA 1
ATOM 1498 C C . TYR A 1 182 ? 16.761 -7.749 -15.983 1.00 80.12 182 TYR A C 1
ATOM 1500 O O . TYR A 1 182 ? 17.197 -6.818 -16.660 1.00 80.12 182 TYR A O 1
ATOM 1508 N N . LEU A 1 183 ? 17.086 -7.906 -14.695 1.00 83.56 183 LEU A N 1
ATOM 1509 C CA . LEU A 1 183 ? 18.045 -7.052 -13.987 1.00 83.56 183 LEU A CA 1
ATOM 1510 C C . LEU A 1 183 ? 19.472 -7.251 -14.499 1.00 83.56 183 LEU A C 1
ATOM 1512 O O . LEU A 1 183 ? 20.196 -6.274 -14.668 1.00 83.56 183 LEU A O 1
ATOM 1516 N N . GLU A 1 184 ? 19.872 -8.490 -14.779 1.00 81.81 184 GLU A N 1
ATOM 1517 C CA . GLU A 1 184 ? 21.212 -8.804 -15.289 1.00 81.81 184 GLU A CA 1
ATOM 1518 C C . GLU A 1 184 ? 21.471 -8.199 -16.675 1.00 81.81 184 GLU A C 1
ATOM 1520 O O . GLU A 1 184 ? 22.591 -7.773 -16.965 1.00 81.81 184 GLU A O 1
ATOM 1525 N N . ASN A 1 185 ? 20.426 -8.087 -17.497 1.00 87.69 185 ASN A N 1
ATOM 1526 C CA . ASN A 1 185 ? 20.512 -7.522 -18.842 1.00 87.69 185 ASN A CA 1
ATOM 1527 C C . ASN A 1 185 ? 20.555 -5.977 -18.871 1.00 87.69 185 ASN A C 1
ATOM 1529 O O . ASN A 1 185 ? 21.089 -5.403 -19.822 1.00 87.69 185 ASN A O 1
ATOM 1533 N N . ASP A 1 186 ? 20.041 -5.279 -17.849 1.00 89.94 186 ASP A N 1
ATOM 1534 C CA . ASP A 1 186 ? 20.079 -3.809 -17.752 1.00 89.94 186 ASP A CA 1
ATOM 1535 C C . ASP A 1 186 ? 21.101 -3.354 -16.695 1.00 89.94 186 ASP A C 1
ATOM 1537 O O . ASP A 1 186 ? 20.804 -3.233 -15.505 1.00 89.94 186 ASP A O 1
ATOM 1541 N N . ARG A 1 187 ? 22.318 -3.026 -17.155 1.00 90.38 187 ARG A N 1
ATOM 1542 C CA . ARG A 1 187 ? 23.429 -2.566 -16.297 1.00 90.38 187 ARG A CA 1
ATOM 1543 C C . ARG A 1 187 ? 23.047 -1.391 -15.392 1.00 90.38 187 ARG A C 1
ATOM 1545 O O . ARG A 1 187 ? 23.428 -1.380 -14.224 1.00 90.38 187 ARG A O 1
ATOM 1552 N N . LYS A 1 188 ? 22.300 -0.409 -15.912 1.00 91.62 188 LYS A N 1
ATOM 1553 C CA . LYS A 1 188 ? 21.911 0.785 -15.139 1.00 91.62 188 LYS A CA 1
ATOM 1554 C C . LYS A 1 188 ? 20.909 0.414 -14.054 1.00 91.62 188 LYS A C 1
ATOM 1556 O O . LYS A 1 188 ? 20.987 0.913 -12.936 1.00 91.62 188 LYS A O 1
ATOM 1561 N N . ARG A 1 189 ? 19.963 -0.464 -14.384 1.00 91.81 189 ARG A N 1
ATOM 1562 C CA . ARG A 1 189 ? 18.970 -0.960 -13.431 1.00 91.81 189 ARG A CA 1
ATOM 1563 C C . ARG A 1 189 ? 19.607 -1.814 -12.339 1.00 91.81 189 ARG A C 1
ATOM 1565 O O . ARG A 1 189 ? 19.242 -1.653 -11.179 1.00 91.81 189 ARG A O 1
ATOM 1572 N N . LYS A 1 190 ? 20.579 -2.661 -12.683 1.00 92.75 190 LYS A N 1
ATOM 1573 C CA . LYS A 1 190 ? 21.355 -3.439 -11.708 1.00 92.75 190 LYS A CA 1
ATOM 1574 C C . LYS A 1 190 ? 22.053 -2.533 -10.690 1.00 92.75 190 LYS A C 1
ATOM 1576 O O . LYS A 1 190 ? 21.900 -2.736 -9.492 1.00 92.75 190 LYS A O 1
ATOM 1581 N N . GLN A 1 191 ? 22.728 -1.485 -11.160 1.00 92.81 191 GLN A N 1
ATOM 1582 C CA . GLN A 1 191 ? 23.382 -0.505 -10.284 1.00 92.81 191 GLN A CA 1
ATOM 1583 C C . GLN A 1 191 ? 22.379 0.236 -9.387 1.00 92.81 191 GLN A C 1
ATOM 1585 O O . GLN A 1 191 ? 22.639 0.432 -8.201 1.00 92.81 191 GLN A O 1
ATOM 1590 N N . ALA A 1 192 ? 21.213 0.612 -9.925 1.00 93.88 192 ALA A N 1
ATOM 1591 C CA . ALA A 1 192 ? 20.140 1.201 -9.126 1.00 93.88 192 ALA A CA 1
ATOM 1592 C C . ALA A 1 192 ? 19.634 0.229 -8.047 1.00 93.88 192 ALA A C 1
ATOM 1594 O O . ALA A 1 192 ? 19.446 0.633 -6.904 1.00 93.88 192 ALA A O 1
ATOM 1595 N N . PHE A 1 193 ? 19.460 -1.053 -8.381 1.00 93.88 193 PHE A N 1
ATOM 1596 C CA . PHE A 1 193 ? 19.051 -2.079 -7.422 1.00 93.88 193 PHE A CA 1
ATOM 1597 C C . PHE A 1 193 ? 20.070 -2.251 -6.292 1.00 93.88 193 PHE A C 1
ATOM 1599 O O . PHE A 1 193 ? 19.679 -2.219 -5.132 1.00 93.88 193 PHE A O 1
ATOM 1606 N N . GLU A 1 194 ? 21.364 -2.362 -6.607 1.00 93.25 194 GLU A N 1
ATOM 1607 C CA . GLU A 1 194 ? 22.438 -2.467 -5.607 1.00 93.25 194 GLU A CA 1
ATOM 1608 C C . GLU A 1 194 ? 22.434 -1.270 -4.645 1.00 93.25 194 GLU A C 1
ATOM 1610 O O . GLU A 1 194 ? 22.541 -1.440 -3.431 1.00 93.25 194 GLU A O 1
ATOM 1615 N N . LYS A 1 195 ? 22.233 -0.053 -5.168 1.00 94.81 195 LYS A N 1
ATOM 1616 C CA . LYS A 1 195 ? 22.112 1.155 -4.343 1.00 94.81 195 LYS A CA 1
ATOM 1617 C C . LYS A 1 195 ? 20.860 1.168 -3.477 1.00 94.81 195 LYS A C 1
ATOM 1619 O O . LYS A 1 195 ? 20.937 1.561 -2.318 1.00 94.81 195 LYS A O 1
ATOM 1624 N N . ILE A 1 196 ? 19.733 0.703 -3.999 1.00 95.06 196 ILE A N 1
ATOM 1625 C CA . ILE A 1 196 ? 18.499 0.566 -3.222 1.00 95.06 196 ILE A CA 1
ATOM 1626 C C . ILE A 1 196 ? 18.670 -0.469 -2.103 1.00 95.06 196 ILE A C 1
ATOM 1628 O O . ILE A 1 196 ? 18.228 -0.217 -0.989 1.00 95.06 196 ILE A O 1
ATOM 1632 N N . GLN A 1 197 ? 19.346 -1.595 -2.351 1.00 93.50 197 GLN A N 1
ATOM 1633 C CA . GLN A 1 197 ? 19.639 -2.582 -1.304 1.00 93.50 197 GLN A CA 1
ATOM 1634 C C . GLN A 1 197 ? 20.504 -1.990 -0.182 1.00 93.50 197 GLN A C 1
ATOM 1636 O O . GLN A 1 197 ? 20.211 -2.225 0.984 1.00 93.50 197 GLN A O 1
ATOM 1641 N N . GLN A 1 198 ? 21.510 -1.173 -0.515 1.00 93.62 198 GLN A N 1
ATOM 1642 C CA . GLN A 1 198 ? 22.313 -0.453 0.488 1.00 93.62 198 GLN A CA 1
ATOM 1643 C C . GLN A 1 198 ? 21.440 0.467 1.356 1.00 93.62 198 GLN A C 1
ATOM 1645 O O . GLN A 1 198 ? 21.551 0.448 2.578 1.00 93.62 198 GLN A O 1
ATOM 1650 N N . ILE A 1 199 ? 20.521 1.214 0.730 1.00 93.31 199 ILE A N 1
ATOM 1651 C CA . ILE A 1 199 ? 19.581 2.097 1.440 1.00 93.31 199 ILE A CA 1
ATOM 1652 C C . ILE A 1 199 ? 18.673 1.297 2.385 1.00 93.31 199 ILE A C 1
ATOM 1654 O O . ILE A 1 199 ? 18.460 1.709 3.521 1.00 93.31 199 ILE A O 1
ATOM 1658 N N . LEU A 1 200 ? 18.136 0.161 1.929 1.00 91.81 200 LEU A N 1
ATOM 1659 C CA . LEU A 1 200 ? 17.214 -0.662 2.719 1.00 91.81 200 LEU A CA 1
ATOM 1660 C C . LEU A 1 200 ? 17.897 -1.378 3.887 1.00 91.81 200 LEU A C 1
ATOM 1662 O O . LEU A 1 200 ? 17.294 -1.515 4.946 1.00 91.81 200 LEU A O 1
ATOM 1666 N N . ASN A 1 201 ? 19.154 -1.789 3.716 1.00 88.38 201 ASN A N 1
ATOM 1667 C CA . ASN A 1 201 ? 19.938 -2.437 4.769 1.00 88.38 201 ASN A CA 1
ATOM 1668 C C . ASN A 1 201 ? 20.494 -1.446 5.803 1.00 88.38 201 ASN A C 1
ATOM 1670 O O . ASN A 1 201 ? 21.143 -1.862 6.758 1.00 88.38 201 ASN A O 1
ATOM 1674 N N . GLY A 1 202 ? 20.214 -0.150 5.637 1.00 76.94 202 GLY A N 1
ATOM 1675 C CA . GLY A 1 202 ? 20.557 0.866 6.617 1.00 76.94 202 GLY A CA 1
ATOM 1676 C C . GLY A 1 202 ? 22.034 1.234 6.651 1.00 76.94 202 GLY A C 1
ATOM 1677 O O . GLY A 1 202 ? 22.450 1.766 7.672 1.00 76.94 202 GLY A O 1
ATOM 1678 N N . ASP A 1 203 ? 22.802 1.005 5.576 1.00 48.91 203 ASP A N 1
ATOM 1679 C CA . ASP A 1 203 ? 24.133 1.607 5.435 1.00 48.91 203 ASP A CA 1
ATOM 1680 C C . ASP A 1 203 ? 23.946 3.117 5.217 1.00 48.91 203 ASP A C 1
ATOM 1682 O O . ASP A 1 203 ? 23.541 3.543 4.123 1.00 48.91 203 ASP A O 1
ATOM 1686 N N . PRO A 1 204 ? 24.188 3.961 6.237 1.00 43.09 204 PRO A N 1
ATOM 1687 C CA . PRO A 1 204 ? 24.117 5.394 6.060 1.00 43.09 204 PRO A CA 1
ATOM 1688 C C . PRO A 1 204 ? 25.330 5.811 5.226 1.00 43.09 204 PRO A C 1
ATOM 1690 O O . PRO A 1 204 ? 26.415 5.237 5.336 1.00 43.09 204 PRO A O 1
ATOM 1693 N N . LYS A 1 205 ? 25.129 6.816 4.375 1.00 38.50 205 LYS A N 1
ATOM 1694 C CA . LYS A 1 205 ? 26.234 7.558 3.760 1.00 38.50 205 LYS A CA 1
ATOM 1695 C C . LYS A 1 205 ? 27.206 8.092 4.805 1.00 38.50 205 LYS A C 1
ATOM 1697 O O . LYS A 1 205 ? 26.720 8.532 5.870 1.00 38.50 205 LYS A O 1
#

Sequence (205 aa):
MFIGNEHLNNKLVVVVPNEHRQSESFINFGPLEYLKSINDDSVLTFDWCNNNKNYTQDMVQSITEELIEKLPKTKSIAFNSNNSSHHIFLIYELIKIFYPITVKELIDSQKIILDTNSFSKRICENYTYLLKSLGYIESYDYSSKTYFYPVNPDLIKVYLKRKNTECPPFDIIKLGLSKISYLENDRKRKQAFEKIQQILNGDPK

pLDDT: mean 85.28, std 10.69, range [38.5, 97.81]